Protein AF-A0A0A9H7L5-F1 (afdb_monomer)

Organism: Arundo donax (NCBI:txid35708)

Nearest PDB structures (foldseek):
  7jpq-assembly1_E  TM=6.876E-01  e=1.539E-11  Homo sapiens
  7jpp-assembly1_E  TM=7.005E-01  e=2.744E-11  Homo sapiens
  8s0f-assembly1_E  TM=7.470E-01  e=1.943E-09  Homo sapiens
  8s0d-assembly1_E  TM=6.476E-01  e=5.278E-09  Homo sapiens

Foldseek 3Di:
DPDDDDDDDDDDDQDDLVRLLVVLLPPQPASQLVVLVCVQQSVVLCVVPSDSVLSNVLVVVLSCQLCVVVVDPHDRDDPVRSVVSNVRSVVVSVLSSVVSPPDPPPPPPPPPDDDDDDDPDPPPPPRDPPVCVVVVPPPPDDPLLLLLLVLQVLQQQDDPVCCCVQQPPPPDDPPPPDPDDDDPVVVVVVVVVVVVSVVVPTHKDFPVSSVSSSVRQVVVVVVVVPPDDDDDDPDPDDPVVVVVVVSVVSVVVCCVVVQKPWDDDDPVPPTIIITGDDDPSNSVVSCVVSVNPVVSSGPDD

InterPro domains:
  IPR020796 Origin recognition complex, subunit 5 [PTHR12705] (2-300)
  IPR047088 Origin recognition complex subunit 5, C-terminal [PF14630] (141-298)
  IPR048866 ORC5, lid domain [PF21639] (34-86)

Mean predicted aligned error: 16.1 Å

Sequence (301 aa):
MTGSVEPNHIYFPDYTVDEVRDILMRGHPNPKLYSSFLSVVLKPLFRVTMRLDELAAALEPLFRKYYEPVGNLKAVPDEGMKRKLFEHIQPHVAVALNETFSVPMRALEEEYKDGSSGVKASAKRQFGSKDSLSTELDFHMSVSVKYLLLSAFLASRNPATLDAALFNSTGGSDNRKRKRKSSQALMAMKDTVVEEMLMKGPGTFPLERLLAIFQCITSVSEDALSDVECPDSTMNGCGMAGLMSDVLLQLSTLCNSNFLSKSRSCPLEGSARYRFNIDEDLYLKVARSVGFPLSKYIYRR

Solvent-accessible surface area (backbone atoms only — not comparable to full-atom values): 19057 Å² total; per-residue (Å²): 134,89,81,77,77,82,77,87,86,81,87,80,78,84,76,48,74,67,55,47,52,55,58,69,48,61,90,48,96,38,51,68,44,48,51,61,48,43,74,66,50,44,67,67,49,49,76,77,48,85,49,66,68,60,49,51,64,51,45,52,66,52,48,55,60,39,47,53,91,66,76,48,78,83,56,76,71,46,79,74,50,48,52,54,36,47,66,67,34,54,76,51,51,61,54,45,63,63,50,66,75,48,76,74,77,75,71,81,74,74,82,73,89,72,92,77,82,91,75,92,74,78,81,72,82,66,86,81,70,81,55,52,74,74,61,68,61,66,79,86,60,56,70,68,56,49,48,46,52,52,20,38,46,46,48,29,73,39,62,76,88,47,46,71,80,71,57,50,88,72,76,88,74,81,79,85,80,69,90,71,82,88,52,74,68,60,54,55,52,50,51,52,54,49,55,47,51,70,72,67,51,70,35,71,36,48,59,69,59,35,53,52,46,29,54,42,61,51,54,59,57,49,64,76,70,59,90,66,91,74,86,89,79,97,66,91,72,66,69,64,58,56,54,48,53,53,51,53,49,51,51,51,51,35,35,77,70,52,49,25,44,76,46,79,43,56,92,86,69,76,53,57,30,36,30,52,63,70,56,70,72,58,54,55,50,51,31,60,76,72,70,51,69,55,82,78,68,50,83,72,132

pLDDT: mean 7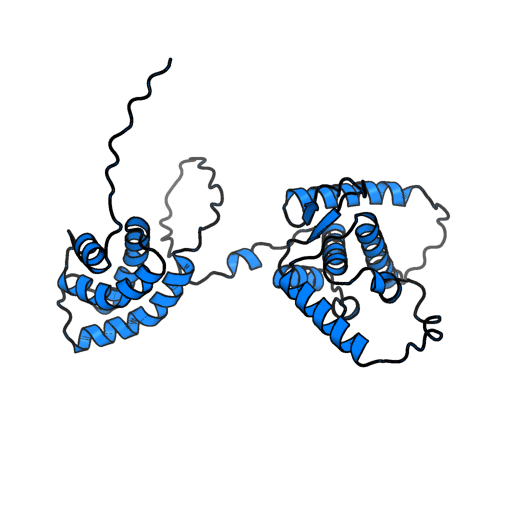3.01, std 20.51, range [29.05, 94.44]

Secondary structure (DSSP, 8-state):
---PPPP-----PPPPHHHHHHHHHTT-S-HHHHHHHHHHHHHHHHTT---HHHHHHHHHHHHHHHHTTT--TTPPPPHHHHHHHHHHHHHHHHHHHHHHT-------------------------TT-TTHHHHH------HHHHHHHHHHHHHHHS-GGGHHHHH-SS-S-SGGG------HHHHHHHHHHHHHHHHS-SPEEEHHHHHHHHHHHHHHHHHTT--S--------SSHHHHHHHHHHHHHHHHHHTTSEEEEPPPTTT-S-EEEE---HHHHHHHHHHTT--HHHHS---

Structure (mmCIF, N/CA/C/O backbone):
data_AF-A0A0A9H7L5-F1
#
_entry.id   AF-A0A0A9H7L5-F1
#
loop_
_atom_site.group_PDB
_atom_site.id
_atom_site.type_symbol
_atom_site.label_atom_id
_atom_site.label_alt_id
_atom_site.label_comp_id
_atom_site.label_asym_id
_atom_site.label_entity_id
_atom_site.label_seq_id
_atom_site.pdbx_PDB_ins_code
_atom_site.Cartn_x
_atom_site.Cartn_y
_atom_site.Cartn_z
_atom_site.occupancy
_atom_site.B_iso_or_equiv
_atom_site.auth_seq_id
_atom_site.auth_comp_id
_atom_site.auth_asym_id
_atom_site.auth_atom_id
_atom_site.pdbx_PDB_model_num
ATOM 1 N N . MET A 1 1 ? -11.852 -48.897 -1.366 1.00 45.56 1 MET A N 1
ATOM 2 C CA . MET A 1 1 ? -12.965 -47.944 -1.175 1.00 45.56 1 MET A CA 1
ATOM 3 C C . MET A 1 1 ? -12.732 -47.245 0.154 1.00 45.56 1 MET A C 1
ATOM 5 O O . MET A 1 1 ? -13.020 -47.819 1.193 1.00 45.56 1 MET A O 1
ATOM 9 N N . THR A 1 2 ? -12.088 -46.081 0.150 1.00 59.28 2 THR A N 1
ATOM 10 C CA . THR A 1 2 ? -11.906 -45.273 1.364 1.00 59.28 2 THR A CA 1
ATOM 11 C C . THR A 1 2 ? -13.213 -44.536 1.630 1.00 59.28 2 THR A C 1
ATOM 13 O O . THR A 1 2 ? -13.496 -43.521 1.000 1.00 59.28 2 THR A O 1
ATOM 16 N N . GLY A 1 3 ? -14.053 -45.112 2.492 1.00 66.19 3 GLY A N 1
ATOM 17 C CA . GLY A 1 3 ? -15.306 -44.506 2.934 1.00 66.19 3 GLY A CA 1
ATOM 18 C C . GLY A 1 3 ? -15.017 -43.349 3.882 1.00 66.19 3 GLY A C 1
ATOM 19 O O . GLY A 1 3 ? -14.830 -43.567 5.075 1.00 66.19 3 GLY A O 1
ATOM 20 N N . SER A 1 4 ? -14.938 -42.131 3.352 1.00 74.75 4 SER A N 1
ATOM 21 C CA . SER A 1 4 ? -14.985 -40.932 4.188 1.00 74.75 4 SER A CA 1
ATOM 22 C C . SER A 1 4 ? -16.421 -40.753 4.669 1.00 74.75 4 SER A C 1
ATOM 24 O O . SER A 1 4 ? -17.321 -40.598 3.848 1.00 74.75 4 SER A O 1
ATOM 26 N N . VAL A 1 5 ? -16.636 -40.792 5.983 1.00 80.88 5 VAL A N 1
ATOM 27 C CA . VAL A 1 5 ? -17.908 -40.385 6.594 1.00 80.88 5 VAL A CA 1
ATOM 28 C C . VAL A 1 5 ? -17.998 -38.864 6.513 1.00 80.88 5 VAL A C 1
ATOM 30 O O . VAL A 1 5 ? -17.014 -38.171 6.776 1.00 80.88 5 VAL A O 1
ATOM 33 N N . GLU A 1 6 ? -19.150 -38.349 6.101 1.00 83.38 6 GLU A N 1
ATOM 34 C CA . GLU A 1 6 ? -19.365 -36.913 5.941 1.00 83.38 6 GLU A CA 1
ATOM 35 C C . GLU A 1 6 ? -19.395 -36.225 7.321 1.00 83.38 6 GLU A C 1
ATOM 37 O O . GLU A 1 6 ? -20.074 -36.712 8.232 1.00 83.38 6 GLU A O 1
ATOM 42 N N . PRO A 1 7 ? -18.616 -35.149 7.536 1.00 89.12 7 PRO A N 1
ATOM 43 C CA . PRO A 1 7 ? -18.535 -34.497 8.835 1.00 89.12 7 PRO A CA 1
ATOM 44 C C . PRO A 1 7 ? -19.813 -33.713 9.154 1.00 89.12 7 PRO A C 1
ATOM 46 O O . PRO A 1 7 ? -20.447 -33.123 8.283 1.00 89.12 7 PRO A O 1
ATOM 49 N N . ASN A 1 8 ? -20.153 -33.632 10.442 1.00 89.12 8 ASN A N 1
ATOM 50 C CA . ASN A 1 8 ? -21.224 -32.753 10.902 1.00 89.12 8 ASN A CA 1
ATOM 51 C C . ASN A 1 8 ? -20.779 -31.291 10.791 1.00 89.12 8 ASN A C 1
ATOM 53 O O . ASN A 1 8 ? -19.901 -30.838 11.529 1.00 89.12 8 ASN A O 1
ATOM 57 N N . HIS A 1 9 ? -21.408 -30.543 9.890 1.00 89.81 9 HIS A N 1
ATOM 58 C CA . HIS A 1 9 ? -21.168 -29.115 9.741 1.00 89.81 9 HIS A CA 1
ATOM 59 C C . HIS A 1 9 ? -21.923 -28.334 10.822 1.00 89.81 9 HIS A C 1
ATOM 61 O O . HIS A 1 9 ? -23.150 -28.268 10.812 1.00 89.81 9 HIS A O 1
ATOM 67 N N . ILE A 1 10 ? -21.183 -27.726 11.750 1.00 94.44 10 ILE A N 1
ATOM 68 C CA . ILE A 1 10 ? -21.726 -26.779 12.729 1.00 94.44 10 ILE A CA 1
ATOM 69 C C . IL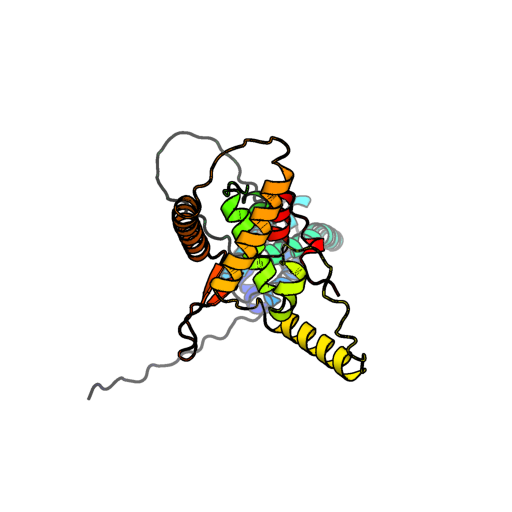E A 1 10 ? -21.300 -25.380 12.297 1.00 94.44 10 ILE A C 1
ATOM 71 O O . ILE A 1 10 ? -20.108 -25.085 12.213 1.00 94.44 10 ILE A O 1
ATOM 75 N N . TYR A 1 11 ? -22.280 -24.531 12.002 1.00 93.88 11 TYR A N 1
ATOM 76 C CA . TYR A 1 11 ? -22.049 -23.145 11.617 1.00 93.88 11 TYR A CA 1
ATOM 77 C C . TYR A 1 11 ? -22.056 -22.236 12.848 1.00 93.88 11 TYR A C 1
ATOM 79 O O . TYR A 1 11 ? -22.997 -22.268 13.641 1.00 93.88 11 TYR A O 1
ATOM 87 N N . PHE A 1 12 ? -21.022 -21.407 12.976 1.00 93.19 12 PHE A N 1
ATOM 88 C CA . PHE A 1 12 ? -20.940 -20.348 13.976 1.00 93.19 12 PHE A CA 1
ATOM 89 C C . PHE A 1 12 ? -21.086 -19.004 13.254 1.00 93.19 12 PHE A C 1
ATOM 91 O O . PHE A 1 12 ? -20.185 -18.653 12.491 1.00 93.19 12 PHE A O 1
ATOM 98 N N . PRO A 1 13 ? -22.212 -18.286 13.426 1.00 92.00 13 PRO A N 1
ATOM 99 C CA . PRO A 1 13 ? -22.403 -16.989 12.791 1.00 92.00 13 PRO A CA 1
ATOM 100 C C . PRO A 1 13 ? -21.452 -15.938 13.368 1.00 92.00 13 PRO A C 1
ATOM 102 O O . PRO A 1 13 ? -21.031 -16.030 14.523 1.00 92.00 13 PRO A O 1
ATOM 105 N N . ASP A 1 14 ? -21.168 -14.912 12.568 1.00 91.00 14 ASP A N 1
ATOM 106 C CA . ASP A 1 14 ? -20.449 -13.732 13.035 1.00 91.00 14 ASP A CA 1
ATOM 107 C C . ASP A 1 14 ? -21.275 -12.953 14.064 1.00 91.00 14 ASP A C 1
ATOM 109 O O . ASP A 1 14 ? -22.499 -12.839 13.952 1.00 91.00 14 ASP A O 1
ATOM 113 N N . TYR A 1 15 ? -20.587 -12.372 15.045 1.00 93.56 15 TYR A N 1
ATOM 114 C CA . TYR A 1 15 ? -21.218 -11.543 16.064 1.00 93.56 15 TYR A CA 1
ATOM 115 C C . TYR A 1 15 ? -21.762 -10.240 15.473 1.00 93.56 15 TYR A C 1
ATOM 117 O O . TYR A 1 15 ? -21.114 -9.566 14.670 1.00 93.56 15 TYR A O 1
ATOM 125 N N . THR A 1 16 ? -22.931 -9.833 15.947 1.00 93.75 16 THR A N 1
ATOM 126 C CA . THR A 1 16 ? -23.496 -8.500 15.729 1.00 93.75 16 THR A CA 1
ATOM 127 C C . THR A 1 16 ? -22.758 -7.439 16.553 1.00 93.75 16 THR A C 1
ATOM 129 O O . THR A 1 16 ? -22.062 -7.742 17.521 1.00 93.75 16 THR A O 1
ATOM 132 N N . VAL A 1 17 ? -22.928 -6.157 16.205 1.00 93.38 17 VAL A N 1
ATOM 133 C CA . VAL A 1 17 ? -22.322 -5.033 16.954 1.00 93.38 17 VAL A CA 1
ATOM 134 C C . VAL A 1 17 ? -22.712 -5.067 18.433 1.00 93.38 17 VAL A C 1
ATOM 136 O O . VAL A 1 17 ? -21.883 -4.769 19.292 1.00 93.38 17 VAL A O 1
ATOM 139 N N . ASP A 1 18 ? -23.964 -5.419 18.721 1.00 93.94 18 ASP A N 1
ATOM 140 C CA . ASP A 1 18 ? -24.495 -5.458 20.081 1.00 93.94 18 ASP A CA 1
ATOM 141 C C . ASP A 1 18 ? -23.922 -6.648 20.862 1.00 93.94 18 ASP A C 1
ATOM 143 O O . ASP A 1 18 ? -23.464 -6.473 21.989 1.00 93.94 18 ASP A O 1
ATOM 147 N N . GLU A 1 19 ? -23.806 -7.826 20.239 1.00 94.38 19 GLU A N 1
ATOM 148 C CA . GLU A 1 19 ? -23.132 -8.981 20.850 1.00 94.38 19 GLU A CA 1
ATOM 149 C C . GLU A 1 19 ? -21.649 -8.697 21.114 1.00 94.38 19 GLU A C 1
ATOM 151 O O . GLU A 1 19 ? -21.139 -9.002 22.191 1.00 94.38 19 GLU A O 1
ATOM 156 N N . VAL A 1 20 ? -20.953 -8.050 20.173 1.00 93.62 20 VAL A N 1
ATOM 157 C CA . VAL A 1 20 ? -19.566 -7.614 20.372 1.00 93.62 20 VAL A CA 1
ATOM 158 C C . VAL A 1 20 ? -19.463 -6.610 21.516 1.00 93.62 20 VAL A C 1
ATOM 160 O O . VAL A 1 20 ? -18.570 -6.732 22.355 1.00 93.62 20 VAL A O 1
ATOM 163 N N . ARG A 1 21 ? -20.376 -5.633 21.590 1.00 94.25 21 ARG A N 1
ATOM 164 C CA . ARG A 1 21 ? -20.440 -4.676 22.701 1.00 94.25 21 ARG A CA 1
ATOM 165 C C . ARG A 1 21 ? -20.564 -5.415 24.030 1.00 94.25 21 ARG A C 1
ATOM 167 O O . ARG A 1 21 ? -19.807 -5.119 24.951 1.00 94.25 21 ARG A O 1
ATOM 174 N N . ASP A 1 22 ? -21.474 -6.377 24.116 1.00 93.44 22 ASP A N 1
ATOM 175 C CA . ASP A 1 22 ? -21.715 -7.151 25.330 1.00 93.44 22 ASP A CA 1
ATOM 176 C C . ASP A 1 22 ? -20.509 -8.010 25.713 1.00 93.44 22 ASP A C 1
ATOM 178 O O . ASP A 1 22 ? -20.157 -8.079 26.890 1.00 93.44 22 ASP A O 1
ATOM 182 N N . ILE A 1 23 ? -19.834 -8.623 24.738 1.00 93.25 23 ILE A N 1
ATOM 183 C CA . ILE A 1 23 ? -18.606 -9.395 24.960 1.00 93.25 23 ILE A CA 1
ATOM 184 C C . ILE A 1 23 ? -17.486 -8.489 25.485 1.00 93.25 23 ILE A C 1
ATOM 186 O O . ILE A 1 23 ? -16.880 -8.814 26.504 1.00 93.25 23 ILE A O 1
ATOM 190 N N . LEU A 1 24 ? -17.244 -7.338 24.850 1.00 91.75 24 LEU A N 1
ATOM 191 C CA . LEU A 1 24 ? -16.204 -6.381 25.257 1.00 91.75 24 LEU A CA 1
ATOM 192 C C . LEU A 1 24 ? -16.467 -5.777 26.643 1.00 91.75 24 LEU A C 1
ATOM 194 O O . LEU A 1 24 ? -15.538 -5.420 27.363 1.00 91.75 24 LEU A O 1
ATOM 198 N N . MET A 1 25 ? -17.734 -5.655 27.032 1.00 92.19 25 MET A N 1
ATOM 199 C CA . MET A 1 25 ? -18.136 -5.145 28.342 1.00 92.19 25 MET A CA 1
ATOM 200 C C . MET A 1 25 ? -17.882 -6.140 29.487 1.00 92.19 25 MET A C 1
ATOM 202 O O . MET A 1 25 ? -17.817 -5.724 30.650 1.00 92.19 25 MET A O 1
ATOM 206 N N . ARG A 1 26 ? -17.741 -7.445 29.205 1.00 90.06 26 ARG A N 1
ATOM 207 C CA . ARG A 1 26 ? -17.542 -8.474 30.241 1.00 90.06 26 ARG A CA 1
ATOM 208 C C . ARG A 1 26 ? -16.191 -8.298 30.933 1.00 90.06 26 ARG A C 1
ATOM 210 O O . ARG A 1 26 ? -15.144 -8.292 30.301 1.00 90.06 26 ARG A O 1
ATOM 217 N N . GLY A 1 27 ? -16.218 -8.203 32.263 1.00 77.38 27 GLY A N 1
ATOM 218 C CA . GLY A 1 27 ? -15.008 -8.120 33.090 1.00 77.38 27 GLY A CA 1
ATOM 219 C C . GLY A 1 27 ? -14.359 -6.734 33.154 1.00 77.38 27 GLY A C 1
ATOM 220 O O . GLY A 1 27 ? -13.314 -6.593 33.787 1.00 77.38 27 GLY A O 1
ATOM 221 N N . HIS A 1 28 ? -14.966 -5.700 32.557 1.00 86.44 28 HIS A N 1
ATOM 222 C CA . HIS A 1 28 ? -14.410 -4.349 32.605 1.00 86.44 28 HIS A CA 1
ATOM 223 C C . HIS A 1 28 ? -14.637 -3.687 33.986 1.00 86.44 28 HIS A C 1
ATOM 225 O O . HIS A 1 28 ? -15.771 -3.667 34.474 1.00 86.44 28 HIS A O 1
ATOM 231 N N . PRO A 1 29 ? -13.607 -3.082 34.621 1.00 84.25 29 PRO A N 1
ATOM 232 C CA . PRO A 1 29 ? -13.687 -2.562 35.995 1.00 84.25 29 PRO A CA 1
ATOM 233 C C . PRO A 1 29 ? -14.676 -1.400 36.176 1.00 84.25 29 PRO A C 1
ATOM 235 O O . PRO A 1 29 ? -15.212 -1.204 37.265 1.00 84.25 29 PRO A O 1
ATOM 238 N N . ASN A 1 30 ? -14.935 -0.628 35.117 1.00 86.25 30 ASN A N 1
ATOM 239 C CA . ASN A 1 30 ? -15.985 0.392 35.101 1.00 86.25 30 ASN A CA 1
ATOM 240 C C . ASN A 1 30 ? -16.849 0.249 33.840 1.00 86.25 30 ASN A C 1
ATOM 242 O O . ASN A 1 30 ? -16.480 0.776 32.784 1.00 86.25 30 ASN A O 1
ATOM 246 N N . PRO A 1 31 ? -17.994 -0.448 33.926 1.00 86.69 31 PRO A N 1
ATOM 247 C CA . PRO A 1 31 ? -18.852 -0.682 32.771 1.00 86.69 31 PRO A CA 1
ATOM 248 C C . PRO A 1 31 ? -19.544 0.600 32.293 1.00 86.69 31 PRO A C 1
ATOM 250 O O . PRO A 1 31 ? -19.765 0.769 31.100 1.00 86.69 31 PRO A O 1
ATOM 253 N N . LYS A 1 32 ? -19.854 1.557 33.179 1.00 88.56 32 LYS A N 1
ATOM 254 C CA . LYS A 1 32 ? -20.548 2.796 32.780 1.00 88.56 32 LYS A CA 1
ATOM 255 C C . LYS A 1 32 ? -19.659 3.686 31.911 1.00 88.56 32 LYS A C 1
ATOM 257 O O . LYS A 1 32 ? -20.109 4.182 30.879 1.00 88.56 32 LYS A O 1
ATOM 262 N N . LEU A 1 33 ? -18.397 3.854 32.310 1.00 88.88 33 LEU A N 1
ATOM 263 C CA . LEU A 1 33 ? -17.420 4.631 31.548 1.00 88.88 33 LEU A CA 1
ATOM 264 C C . LEU A 1 33 ? -17.075 3.955 30.218 1.00 88.88 33 LEU A C 1
ATOM 266 O O . LEU A 1 33 ? -17.070 4.612 29.179 1.00 88.88 33 LEU A O 1
ATOM 270 N N . TYR A 1 34 ? -16.863 2.637 30.236 1.00 92.00 34 TYR A N 1
ATOM 271 C CA . TYR A 1 34 ? -16.548 1.879 29.026 1.00 92.00 34 TYR A CA 1
ATOM 272 C C . TYR A 1 34 ? -17.725 1.829 28.044 1.00 92.00 34 TYR A C 1
ATOM 274 O O . TYR A 1 34 ? -17.539 2.007 26.848 1.00 92.00 34 TYR A O 1
ATOM 282 N N . SER A 1 35 ? -18.961 1.723 28.536 1.00 92.19 35 SER A N 1
ATOM 283 C CA . SER A 1 35 ? -20.173 1.803 27.709 1.00 92.19 35 SER A CA 1
ATOM 284 C C . SER A 1 35 ? -20.292 3.149 26.975 1.00 92.19 35 SER A C 1
ATOM 286 O O . SER A 1 35 ? -20.620 3.175 25.785 1.00 92.19 35 SER A O 1
ATOM 288 N N . SER A 1 36 ? -19.970 4.256 27.656 1.00 91.12 36 SER A N 1
ATOM 289 C CA . SER A 1 36 ? -19.919 5.606 27.067 1.00 91.12 36 SER A CA 1
ATOM 290 C C . SER A 1 36 ? -18.804 5.755 26.025 1.00 91.12 36 SER A C 1
ATOM 292 O O . SER A 1 36 ? -18.969 6.432 25.012 1.00 91.12 36 SER A O 1
ATOM 294 N N . PHE A 1 37 ? -17.667 5.099 26.246 1.00 92.62 37 PHE A N 1
ATOM 295 C CA . PHE A 1 37 ? -16.601 5.015 25.254 1.00 92.62 37 PHE A CA 1
ATOM 296 C C . PHE A 1 37 ? -17.050 4.215 24.022 1.00 92.62 37 PHE A C 1
ATOM 298 O O . PHE A 1 37 ? -17.023 4.728 22.903 1.00 92.62 37 PHE A O 1
ATOM 305 N N . LEU A 1 38 ? -17.551 2.989 24.212 1.00 93.56 38 LEU A N 1
ATOM 306 C CA . LEU A 1 38 ? -17.971 2.105 23.123 1.00 93.56 38 LEU A CA 1
ATOM 307 C C . LEU A 1 38 ? -19.102 2.695 22.275 1.00 93.56 38 LEU A C 1
ATOM 309 O O . LEU A 1 38 ? -19.135 2.453 21.073 1.00 93.56 38 LEU A O 1
ATOM 313 N N . SER A 1 39 ? -20.020 3.487 22.848 1.00 90.75 39 SER A N 1
ATOM 314 C CA . SER A 1 39 ? -21.072 4.152 22.055 1.00 90.75 39 SER A CA 1
ATOM 315 C C . SER A 1 39 ? -20.522 5.108 20.996 1.00 90.75 39 SER A C 1
ATOM 317 O O . SER A 1 39 ? -21.207 5.389 20.017 1.00 90.75 39 SER A O 1
ATOM 319 N N . VAL A 1 40 ? -19.292 5.587 21.178 1.00 87.38 40 VAL A N 1
ATOM 320 C CA . VAL A 1 40 ? -18.608 6.476 20.242 1.00 87.38 40 VAL A CA 1
ATOM 321 C C . VAL A 1 40 ? -17.784 5.680 19.237 1.00 87.38 40 VAL A C 1
ATOM 323 O O . VAL A 1 40 ? -17.896 5.890 18.031 1.00 87.38 40 VAL A O 1
ATOM 326 N N . VAL A 1 41 ? -16.929 4.785 19.734 1.00 90.44 41 VAL A N 1
ATOM 327 C CA . VAL A 1 41 ? -15.848 4.212 18.923 1.00 90.44 41 VAL A CA 1
ATOM 328 C C . VAL A 1 41 ? -16.209 2.879 18.276 1.00 90.44 41 VAL A C 1
ATOM 330 O O . VAL A 1 41 ? -15.691 2.568 17.207 1.00 90.44 41 VAL A O 1
ATOM 333 N N . LEU A 1 42 ? -17.121 2.099 18.865 1.00 92.00 42 LEU A N 1
ATOM 334 C CA . LEU A 1 42 ? -17.342 0.721 18.427 1.00 92.00 42 LEU A CA 1
ATOM 335 C C . LEU A 1 42 ? -17.934 0.659 17.019 1.00 92.00 42 LEU A C 1
ATOM 337 O O . LEU A 1 42 ? -17.444 -0.086 16.182 1.00 92.00 42 LEU A O 1
ATOM 341 N N . LYS A 1 43 ? -18.959 1.467 16.729 1.00 90.88 43 LYS A N 1
ATOM 342 C CA . LYS A 1 43 ? -19.641 1.436 15.426 1.00 90.88 43 LYS A CA 1
ATOM 343 C C . LYS A 1 43 ? -18.723 1.846 14.260 1.00 90.88 43 LYS A C 1
ATOM 345 O O . LYS A 1 43 ? -18.783 1.178 13.230 1.00 90.88 43 LYS A O 1
ATOM 350 N N . PRO A 1 44 ? -17.883 2.895 14.369 1.00 88.69 44 PRO A N 1
ATOM 351 C CA . PRO A 1 44 ? -16.854 3.175 13.368 1.00 88.69 44 PRO A CA 1
ATOM 352 C C . PRO A 1 44 ? -15.846 2.034 13.183 1.00 88.69 44 PRO A C 1
ATOM 354 O O . PRO A 1 44 ? -15.585 1.659 12.045 1.00 88.69 44 PRO A O 1
ATOM 357 N N . LEU A 1 45 ? -15.319 1.459 14.271 1.00 87.69 45 LEU A N 1
ATOM 358 C CA . LEU A 1 45 ? -14.316 0.388 14.195 1.00 87.69 45 LEU A CA 1
ATOM 359 C C . LEU A 1 45 ? -14.893 -0.918 13.629 1.00 87.69 45 LEU A C 1
ATOM 361 O O . LEU A 1 45 ? -14.249 -1.570 12.813 1.00 87.69 45 LEU A O 1
ATOM 365 N N . PHE A 1 46 ? -16.129 -1.255 13.993 1.00 90.06 46 PHE A N 1
ATOM 366 C CA . PHE A 1 46 ? -16.812 -2.465 13.536 1.00 90.06 46 PHE A CA 1
ATOM 367 C C . PHE A 1 46 ? -17.084 -2.468 12.024 1.00 90.06 46 PHE A C 1
ATOM 369 O O . PHE A 1 46 ? -17.166 -3.521 11.402 1.00 90.06 46 PHE A O 1
ATOM 376 N N . ARG A 1 47 ? -17.195 -1.286 11.398 1.00 87.94 47 ARG A N 1
ATOM 377 C CA . ARG A 1 47 ? -17.284 -1.178 9.930 1.00 87.94 47 ARG A CA 1
ATOM 378 C C . ARG A 1 47 ? -15.987 -1.577 9.228 1.00 87.94 47 ARG A C 1
ATOM 380 O O . ARG A 1 47 ? -16.035 -1.854 8.036 1.00 87.94 47 ARG A O 1
ATOM 387 N N . VAL A 1 48 ? -14.855 -1.540 9.933 1.00 86.56 48 VAL A N 1
ATOM 388 C CA . VAL A 1 48 ? -13.539 -1.856 9.369 1.00 86.56 48 VAL A CA 1
ATOM 389 C C . VAL A 1 48 ? -13.145 -3.300 9.666 1.00 86.56 48 VAL A C 1
ATOM 391 O O . VAL A 1 48 ? -12.680 -3.988 8.766 1.00 86.56 48 VAL A O 1
ATOM 394 N N . THR A 1 49 ? -13.380 -3.780 10.890 1.00 86.56 49 THR A N 1
ATOM 395 C CA . THR A 1 49 ? -13.152 -5.183 11.263 1.00 86.56 49 THR A CA 1
ATOM 396 C C . THR A 1 49 ? -14.263 -5.708 12.167 1.00 86.56 49 THR A C 1
ATOM 398 O O . THR A 1 49 ? -14.717 -5.018 13.080 1.00 86.56 49 THR A O 1
ATOM 401 N N . MET A 1 50 ? -14.672 -6.957 11.942 1.00 88.19 50 MET A N 1
ATOM 402 C CA . MET A 1 50 ? -15.592 -7.694 12.820 1.00 88.19 50 MET A CA 1
ATOM 403 C C . MET A 1 50 ? -14.847 -8.635 13.779 1.00 88.19 50 MET A C 1
ATOM 405 O O . MET A 1 50 ? -15.460 -9.339 14.580 1.00 88.19 50 MET A O 1
ATOM 409 N N . ARG A 1 51 ? -13.511 -8.654 13.714 1.00 87.81 51 ARG A N 1
ATOM 410 C CA . ARG A 1 51 ? -12.678 -9.518 14.543 1.00 87.81 51 ARG A CA 1
ATOM 411 C C . ARG A 1 51 ? -12.551 -8.974 15.960 1.00 87.81 51 ARG A C 1
ATOM 413 O O . ARG A 1 51 ? -12.028 -7.884 16.179 1.00 87.81 51 ARG A O 1
ATOM 420 N N . LEU A 1 52 ? -13.005 -9.761 16.933 1.00 88.81 52 LEU A N 1
ATOM 421 C CA . LEU A 1 52 ? -13.003 -9.388 18.351 1.00 88.81 52 LEU A CA 1
ATOM 422 C C . LEU A 1 52 ? -11.603 -9.100 18.903 1.00 88.81 52 LEU A C 1
ATOM 424 O O . LEU A 1 52 ? -11.439 -8.178 19.697 1.00 88.81 52 LEU A O 1
ATOM 428 N N . ASP A 1 53 ? -10.606 -9.877 18.492 1.00 87.44 53 ASP A N 1
ATOM 429 C CA . ASP 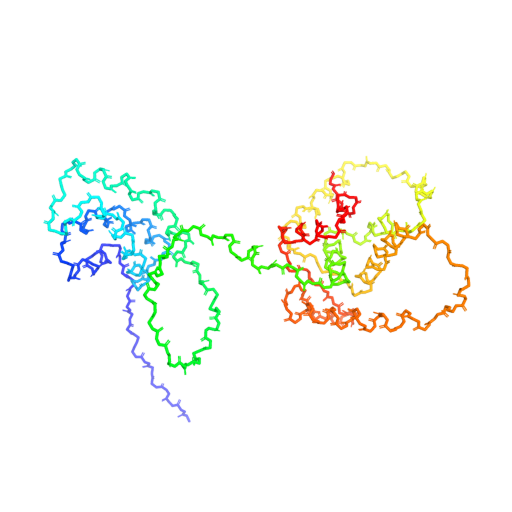A 1 53 ? -9.218 -9.734 18.927 1.00 87.44 53 ASP A CA 1
ATOM 430 C C . ASP A 1 53 ? -8.587 -8.434 18.411 1.00 87.44 53 ASP A C 1
ATOM 432 O O . ASP A 1 53 ? -7.960 -7.703 19.181 1.00 87.44 53 ASP A O 1
ATOM 436 N N . GLU A 1 54 ? -8.824 -8.095 17.142 1.00 87.75 54 GLU A N 1
ATOM 437 C CA . GLU A 1 54 ? -8.377 -6.830 16.548 1.00 87.75 54 GLU A CA 1
ATOM 438 C C . GLU A 1 54 ? -9.093 -5.630 17.176 1.00 87.75 54 GLU A C 1
ATOM 440 O O . GLU A 1 54 ? -8.446 -4.647 17.540 1.00 87.75 54 GLU A O 1
ATOM 445 N N . LEU A 1 55 ? -10.415 -5.724 17.374 1.00 89.44 55 LEU A N 1
ATOM 446 C CA . LEU A 1 55 ? -11.193 -4.687 18.054 1.00 89.44 55 LEU A CA 1
ATOM 447 C C . LEU A 1 55 ? -10.685 -4.459 19.478 1.00 89.44 55 LEU A C 1
ATOM 449 O O . LEU A 1 55 ? -10.439 -3.317 19.857 1.00 89.44 55 LEU A O 1
ATOM 453 N N . ALA A 1 56 ? -10.486 -5.519 20.263 1.00 89.12 56 ALA A N 1
ATOM 454 C CA . ALA A 1 56 ? -9.980 -5.402 21.627 1.00 89.12 56 ALA A CA 1
ATOM 455 C C . ALA A 1 56 ? -8.589 -4.744 21.663 1.00 89.12 56 ALA A C 1
ATOM 457 O O . ALA A 1 56 ? -8.360 -3.822 22.452 1.00 89.12 56 ALA A O 1
ATOM 458 N N . ALA A 1 57 ? -7.684 -5.154 20.767 1.00 86.81 57 ALA A N 1
ATOM 459 C CA . ALA A 1 57 ? -6.345 -4.579 20.660 1.00 86.81 57 ALA A CA 1
ATOM 460 C C . ALA A 1 57 ? -6.362 -3.089 20.267 1.00 86.81 57 ALA A C 1
ATOM 462 O O . ALA A 1 57 ? -5.553 -2.310 20.776 1.00 86.81 57 ALA A O 1
ATOM 463 N N . ALA A 1 58 ? -7.295 -2.682 19.401 1.00 87.38 58 ALA A N 1
ATOM 464 C CA . ALA A 1 58 ? -7.471 -1.300 18.953 1.00 87.38 58 ALA A CA 1
ATOM 465 C C . ALA A 1 58 ? -8.102 -0.395 20.021 1.00 87.38 58 ALA A C 1
ATOM 467 O O . ALA A 1 58 ? -7.737 0.775 20.175 1.00 87.38 58 ALA A O 1
ATOM 468 N N . LEU A 1 59 ? -9.073 -0.935 20.760 1.00 90.25 59 LEU A N 1
ATOM 469 C CA . LEU A 1 59 ? -9.863 -0.201 21.742 1.00 90.25 59 LEU A CA 1
ATOM 470 C C . LEU A 1 59 ? -9.077 0.094 23.019 1.00 90.25 59 LEU A C 1
ATOM 472 O O . LEU A 1 59 ? -9.277 1.155 23.601 1.00 90.25 59 LEU A O 1
ATOM 476 N N . GLU A 1 60 ? -8.168 -0.784 23.440 1.00 88.75 60 GLU A N 1
ATOM 477 C CA . GLU A 1 60 ? -7.360 -0.611 24.656 1.00 88.75 60 GLU A CA 1
ATOM 478 C C . GLU A 1 60 ? -6.561 0.718 24.694 1.00 88.75 60 GLU A C 1
ATOM 480 O O . GLU A 1 60 ? -6.738 1.502 25.633 1.00 88.75 60 GLU A O 1
ATOM 485 N N . PRO A 1 61 ? -5.711 1.062 23.702 1.00 88.56 61 PRO A N 1
ATOM 486 C CA . PRO A 1 61 ? -4.978 2.332 23.714 1.00 88.56 61 PRO A CA 1
ATOM 487 C C . PRO A 1 61 ? -5.897 3.552 23.553 1.00 88.56 61 PRO A C 1
ATOM 489 O O . PRO A 1 61 ? -5.616 4.612 24.116 1.00 88.56 61 PRO A O 1
ATOM 492 N N . LEU A 1 62 ? -6.999 3.414 22.811 1.00 90.31 62 LEU A N 1
ATOM 493 C CA . LEU A 1 62 ? -7.999 4.470 22.660 1.00 90.31 62 LEU A CA 1
ATOM 494 C C . LEU A 1 62 ? -8.744 4.730 23.968 1.00 90.31 62 LEU A C 1
ATOM 496 O O . LEU A 1 62 ? -8.981 5.884 24.319 1.00 90.31 62 LEU A O 1
ATOM 500 N N . PHE A 1 63 ? -9.067 3.680 24.719 1.00 91.06 63 PHE A N 1
ATOM 501 C CA . PHE A 1 63 ? -9.729 3.811 26.006 1.00 91.06 63 PHE A CA 1
ATOM 502 C C . PHE A 1 63 ? -8.836 4.547 27.007 1.00 91.06 63 PHE A C 1
ATOM 504 O O . PHE A 1 63 ? -9.312 5.447 27.695 1.00 91.06 63 PHE A O 1
ATOM 511 N N . ARG A 1 64 ? -7.526 4.257 27.016 1.00 89.25 64 ARG A N 1
ATOM 512 C CA . ARG A 1 64 ? -6.543 4.986 27.840 1.00 89.25 64 ARG A CA 1
ATOM 513 C C . ARG A 1 64 ? -6.548 6.487 27.587 1.00 89.25 64 ARG A C 1
ATOM 515 O O . ARG A 1 64 ? -6.596 7.251 28.543 1.00 89.25 64 ARG A O 1
ATOM 522 N N . LYS A 1 65 ? -6.569 6.898 26.317 1.00 89.62 65 LYS A N 1
ATOM 523 C CA . LYS A 1 65 ? -6.716 8.314 25.945 1.00 89.62 65 LYS A CA 1
ATOM 524 C C . LYS A 1 65 ? -8.091 8.865 26.319 1.00 89.62 65 LYS A C 1
ATOM 526 O O . LYS A 1 65 ? -8.206 10.000 26.754 1.00 89.62 65 LYS A O 1
ATOM 531 N N . TYR A 1 66 ? -9.147 8.063 26.192 1.00 89.62 66 TYR A N 1
ATOM 532 C CA . TYR A 1 66 ? -10.506 8.499 26.502 1.00 89.62 66 TYR A CA 1
ATOM 533 C C . TYR A 1 66 ? -10.687 8.874 27.978 1.00 89.62 66 TYR A C 1
ATOM 535 O O . TYR A 1 66 ? -11.333 9.877 28.260 1.00 89.62 66 TYR A O 1
ATOM 543 N N . TYR A 1 67 ? -10.130 8.103 28.922 1.00 87.94 67 TYR A N 1
ATOM 544 C CA . TYR A 1 67 ? -10.271 8.401 30.355 1.00 87.94 67 TYR A CA 1
ATOM 545 C C . TYR A 1 67 ? -9.141 9.268 30.936 1.00 87.94 67 TYR A C 1
ATOM 547 O O . TYR A 1 67 ? -9.236 9.665 32.100 1.00 87.94 67 TYR A O 1
ATOM 555 N N . GLU A 1 68 ? -8.106 9.598 30.155 1.00 87.88 68 GLU A N 1
ATOM 556 C CA . GLU A 1 68 ? -6.977 10.445 30.573 1.00 87.88 68 GLU A CA 1
ATOM 557 C C . GLU A 1 68 ? -7.426 11.766 31.237 1.00 87.88 68 GLU A C 1
ATOM 559 O O . GLU A 1 68 ? -6.950 12.048 32.339 1.00 87.88 68 GLU A O 1
ATOM 564 N N . PRO A 1 69 ? -8.415 12.519 30.702 1.00 83.69 69 PRO A N 1
ATOM 565 C CA . PRO A 1 69 ? -8.888 13.759 31.331 1.00 83.69 69 PRO A CA 1
ATOM 566 C C . PRO A 1 69 ? -9.614 13.555 32.668 1.00 83.69 69 PRO A C 1
ATOM 568 O O . PRO A 1 69 ? -9.765 14.497 33.442 1.00 83.69 69 PRO A O 1
ATOM 571 N N . VAL A 1 70 ? -10.117 12.345 32.927 1.00 81.81 70 VAL A N 1
ATOM 572 C CA . VAL A 1 70 ? -10.867 12.014 34.146 1.00 81.81 70 VAL A CA 1
ATOM 573 C C . VAL A 1 70 ? -9.923 11.557 35.255 1.00 81.81 70 VAL A C 1
ATOM 575 O O . VAL A 1 70 ? -10.216 11.777 36.429 1.00 81.81 70 VAL A O 1
ATOM 578 N N . GLY A 1 71 ? -8.820 10.882 34.906 1.00 73.38 71 GLY A N 1
ATOM 579 C CA . GLY A 1 71 ? -7.788 10.382 35.829 1.00 73.38 71 GLY A CA 1
ATOM 580 C C . GLY A 1 71 ? -8.252 9.316 36.837 1.00 73.38 71 GLY A C 1
ATOM 581 O O . GLY A 1 71 ? -7.431 8.612 37.419 1.00 73.38 71 GLY A O 1
ATOM 582 N N . ASN A 1 72 ? -9.563 9.156 37.034 1.00 75.81 72 ASN A N 1
ATOM 583 C CA . ASN A 1 72 ? -10.178 8.244 37.984 1.00 75.81 72 ASN A CA 1
ATOM 584 C C . ASN A 1 72 ? -11.065 7.224 37.260 1.00 75.81 72 ASN A C 1
ATOM 586 O O . ASN A 1 72 ? -12.178 7.534 36.831 1.00 75.81 72 ASN A O 1
ATOM 590 N N . LEU A 1 73 ? -10.603 5.971 37.205 1.00 70.81 73 LEU A N 1
ATOM 591 C CA . LEU A 1 73 ? -11.343 4.859 36.602 1.00 70.81 73 LEU A CA 1
ATOM 592 C C . LEU A 1 73 ? -12.682 4.552 37.287 1.00 70.81 73 LEU A C 1
ATOM 594 O O . LEU A 1 73 ? -13.456 3.796 36.718 1.00 70.81 73 LEU A O 1
ATOM 598 N N . LYS A 1 74 ? -12.984 5.095 38.473 1.00 73.19 74 LYS A N 1
ATOM 599 C CA . LYS A 1 74 ? -14.267 4.889 39.175 1.00 73.19 74 LYS A CA 1
ATOM 600 C C . LYS A 1 74 ? -15.310 5.973 38.887 1.00 73.19 74 LYS A C 1
ATOM 602 O O . LYS A 1 74 ? -16.437 5.864 39.365 1.00 73.19 74 LYS A O 1
ATOM 607 N N . ALA A 1 75 ? -14.958 7.017 38.139 1.00 74.94 75 ALA A N 1
ATOM 608 C CA . ALA A 1 75 ? -15.886 8.095 37.828 1.00 74.94 75 ALA A CA 1
ATOM 609 C C . ALA A 1 75 ? -17.059 7.594 36.968 1.00 74.94 75 ALA A C 1
ATOM 611 O O . ALA A 1 75 ? -16.886 6.804 36.035 1.00 74.94 75 ALA A O 1
ATOM 612 N N . VAL A 1 76 ? -18.263 8.068 37.282 1.00 79.44 76 VAL A N 1
ATOM 613 C CA . VAL A 1 76 ? -19.454 7.845 36.458 1.00 79.44 76 VAL A CA 1
ATOM 614 C C . VAL A 1 76 ? -19.621 9.069 35.558 1.00 79.44 76 VAL A C 1
ATOM 616 O O . VAL A 1 76 ? -19.787 10.168 36.086 1.00 79.44 76 VAL A O 1
ATOM 619 N N . PRO A 1 77 ? -19.550 8.920 34.225 1.00 77.88 77 PRO A N 1
ATOM 620 C CA . PRO A 1 77 ? -19.625 10.063 33.329 1.00 77.88 77 PRO A CA 1
ATOM 621 C C . PRO A 1 77 ? -21.052 10.616 33.247 1.00 77.88 77 PRO A C 1
ATOM 623 O O . PRO A 1 77 ? -21.974 9.924 32.811 1.00 77.88 77 PRO A O 1
ATOM 626 N N . ASP A 1 78 ? -21.209 11.878 33.641 1.00 84.25 78 ASP A N 1
ATOM 627 C CA . ASP A 1 78 ? -22.413 12.685 33.413 1.00 84.25 78 ASP A CA 1
ATOM 628 C C . ASP A 1 78 ? -22.482 13.193 31.956 1.00 84.25 78 ASP A C 1
ATOM 630 O O . ASP A 1 78 ? -21.468 13.220 31.259 1.00 84.25 78 ASP A O 1
ATOM 634 N N . GLU A 1 79 ? -23.645 13.637 31.473 1.00 83.50 79 GLU A N 1
ATOM 635 C CA . GLU A 1 79 ? -23.862 14.079 30.082 1.00 83.50 79 GLU A CA 1
ATOM 636 C C . GLU A 1 79 ? -22.919 15.215 29.647 1.00 83.50 79 GLU A C 1
ATOM 638 O O . GLU A 1 79 ? -22.439 15.254 28.509 1.00 83.50 79 GLU A O 1
ATOM 643 N N . GLY A 1 80 ? -22.595 16.142 30.554 1.00 82.75 80 GLY A N 1
ATOM 644 C CA . GLY A 1 80 ? -21.592 17.180 30.295 1.00 82.75 80 GLY A CA 1
ATOM 645 C C . GLY A 1 80 ? -20.169 16.624 30.171 1.00 82.75 80 GLY A C 1
ATOM 646 O O . GLY A 1 80 ? -19.380 17.110 29.362 1.00 82.75 80 GLY A O 1
ATOM 647 N N . MET A 1 81 ? -19.846 15.581 30.939 1.00 83.94 81 MET A N 1
ATOM 648 C CA . MET A 1 81 ? -18.547 14.911 30.902 1.00 83.94 81 MET A CA 1
ATOM 649 C C . MET A 1 81 ? -18.401 14.065 29.635 1.00 83.94 81 MET A C 1
ATOM 651 O O . MET A 1 81 ? -17.375 14.159 28.969 1.00 83.94 81 MET A O 1
ATOM 655 N N . LYS A 1 82 ? -19.436 13.304 29.249 1.00 86.19 82 LYS A N 1
ATOM 656 C CA . LYS A 1 82 ? -19.437 12.485 28.024 1.00 86.19 82 LYS A CA 1
ATOM 657 C C . LYS A 1 82 ? -19.082 13.306 26.788 1.00 86.19 82 LYS A C 1
ATOM 659 O O . LYS A 1 82 ? -18.253 12.868 25.996 1.00 86.19 82 LYS A O 1
ATOM 664 N N . ARG A 1 83 ? -19.654 14.512 26.664 1.00 86.81 83 ARG A N 1
ATOM 665 C CA . ARG A 1 83 ? -19.358 15.448 25.565 1.00 86.81 83 ARG A CA 1
ATOM 666 C C . ARG A 1 83 ? -17.887 15.865 25.533 1.00 86.81 83 ARG A C 1
ATOM 668 O O . ARG A 1 83 ? -17.253 15.737 24.494 1.00 86.81 83 ARG A O 1
ATOM 675 N N . LYS A 1 84 ? -17.317 16.258 26.675 1.00 86.94 84 LYS A N 1
ATOM 676 C CA . LYS A 1 84 ? -15.895 16.640 26.771 1.00 86.94 84 LYS A CA 1
ATOM 677 C C . LYS A 1 84 ? -14.949 15.481 26.439 1.00 86.94 84 LYS A C 1
ATOM 679 O O . LYS A 1 84 ? -13.950 15.678 25.756 1.00 86.94 84 LYS A O 1
ATOM 684 N N . LEU A 1 85 ? -15.263 14.269 26.901 1.00 88.12 85 LEU A N 1
ATOM 685 C CA . LEU A 1 85 ? -14.454 13.079 26.606 1.00 88.12 85 LEU A CA 1
ATOM 686 C C . LEU A 1 85 ? -14.562 12.663 25.137 1.00 88.12 85 LEU A C 1
ATOM 688 O O . LEU A 1 85 ? -13.583 12.206 24.552 1.00 88.12 85 LEU A O 1
ATOM 692 N N . PHE A 1 86 ? -15.739 12.846 24.532 1.00 88.06 86 PHE A N 1
ATOM 693 C CA . PHE A 1 86 ? -15.939 12.643 23.102 1.00 88.06 86 PHE A CA 1
ATOM 694 C C . PHE A 1 86 ? -15.079 13.603 22.271 1.00 88.06 86 PHE A C 1
ATOM 696 O O . PHE A 1 86 ? -14.315 13.142 21.426 1.00 88.06 86 PHE A O 1
ATOM 703 N N . GLU A 1 87 ? -15.145 14.907 22.551 1.00 89.31 87 GLU A N 1
ATOM 704 C CA . GLU A 1 87 ? -14.331 15.923 21.866 1.00 89.31 87 GLU A CA 1
ATOM 705 C C . GLU A 1 87 ? -12.831 15.634 22.003 1.00 89.31 87 GLU A C 1
ATOM 707 O O . GLU A 1 87 ? -12.072 15.787 21.048 1.00 89.31 87 GLU A O 1
ATOM 712 N N . HIS A 1 88 ? -12.411 15.147 23.174 1.00 89.44 88 HIS A N 1
ATOM 713 C CA . HIS A 1 88 ? -11.026 14.774 23.430 1.00 89.44 88 HIS A CA 1
ATOM 714 C C . HIS A 1 88 ? -10.561 13.562 22.603 1.00 89.44 88 HIS A C 1
ATOM 716 O O . HIS A 1 88 ? -9.460 13.580 22.054 1.00 89.44 88 HIS A O 1
ATOM 722 N N . ILE A 1 89 ? -11.377 12.505 22.487 1.00 90.44 89 ILE A N 1
ATOM 723 C CA . ILE A 1 89 ? -10.962 11.271 21.796 1.00 90.44 89 ILE A CA 1
ATOM 724 C C . ILE A 1 89 ? -11.142 11.333 20.278 1.00 90.44 89 ILE A C 1
ATOM 726 O O . ILE A 1 89 ? -10.402 10.667 19.555 1.00 90.44 89 ILE A O 1
ATOM 730 N N . GLN A 1 90 ? -12.096 12.125 19.782 1.00 88.38 90 GLN A N 1
ATOM 731 C CA . GLN A 1 90 ? -12.449 12.223 18.364 1.00 88.38 90 GLN A CA 1
ATOM 732 C C . GLN A 1 90 ? -11.242 12.346 17.405 1.00 88.38 90 GLN A C 1
ATOM 734 O O . GLN A 1 90 ? -11.191 11.560 16.453 1.00 88.38 90 GLN A O 1
ATOM 739 N N . PRO A 1 91 ? -10.243 13.230 17.626 1.00 88.38 91 PRO A N 1
ATOM 740 C CA . PRO A 1 91 ? -9.082 13.327 16.733 1.00 88.38 91 PRO A CA 1
ATOM 741 C C . PRO A 1 91 ? -8.217 12.060 16.719 1.00 88.38 91 PRO A C 1
ATOM 743 O O . PRO A 1 91 ? -7.543 11.779 15.732 1.00 88.38 91 PRO A O 1
ATOM 746 N N . HIS A 1 92 ? -8.237 11.263 17.788 1.00 86.62 92 HIS A N 1
ATOM 747 C CA . HIS A 1 92 ? -7.447 10.039 17.891 1.00 86.62 92 HIS A CA 1
ATOM 748 C C . HIS A 1 92 ? -8.126 8.827 17.255 1.00 86.62 92 HIS A C 1
ATOM 750 O O . HIS A 1 92 ? -7.423 7.905 16.850 1.00 86.62 92 HIS A O 1
ATOM 756 N N . VAL A 1 93 ? -9.458 8.823 17.128 1.00 85.31 93 VAL A N 1
ATOM 757 C CA . VAL A 1 93 ? -10.199 7.704 16.520 1.00 85.31 93 VAL A CA 1
ATOM 758 C C . VAL A 1 93 ? -9.802 7.518 15.056 1.00 85.31 93 VAL A C 1
ATOM 760 O O . VAL A 1 93 ? -9.505 6.402 14.648 1.00 85.31 93 VAL A O 1
ATOM 763 N N . ALA A 1 94 ? -9.739 8.599 14.272 1.00 81.88 94 ALA A N 1
ATOM 764 C CA . ALA A 1 94 ? -9.375 8.521 12.855 1.00 81.88 94 ALA A CA 1
ATOM 765 C C . ALA A 1 94 ? -7.935 8.022 12.646 1.00 81.88 94 ALA A C 1
ATOM 767 O O . ALA A 1 94 ? -7.683 7.183 11.784 1.00 81.88 94 ALA A O 1
ATOM 768 N N . VAL A 1 95 ? -6.996 8.501 13.467 1.00 82.69 95 VAL A N 1
ATOM 769 C CA . VAL A 1 95 ? -5.598 8.053 13.418 1.00 82.69 95 VAL A CA 1
ATOM 770 C C . VAL A 1 95 ? -5.505 6.579 13.807 1.00 82.69 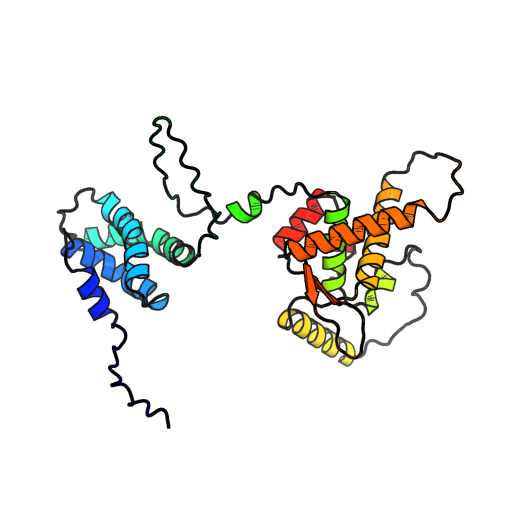95 VAL A C 1
ATOM 772 O O . VAL A 1 95 ? -4.872 5.796 13.104 1.00 82.69 95 VAL A O 1
ATOM 775 N N . ALA A 1 96 ? -6.206 6.175 14.868 1.00 79.19 96 ALA A N 1
ATOM 776 C CA . ALA A 1 96 ? -6.229 4.785 15.288 1.00 79.19 96 ALA A CA 1
ATOM 777 C C . ALA A 1 96 ? -6.847 3.860 14.244 1.00 79.19 96 ALA A C 1
ATOM 779 O O . ALA A 1 96 ? -6.303 2.787 14.020 1.00 79.19 96 ALA A O 1
ATOM 780 N N . LEU A 1 97 ? -7.910 4.271 13.551 1.00 79.50 97 LEU A N 1
ATOM 781 C CA . LEU A 1 97 ? -8.480 3.489 12.452 1.00 79.50 97 LEU A CA 1
ATOM 782 C C . LEU A 1 97 ? -7.471 3.261 11.319 1.00 79.50 97 LEU A C 1
ATOM 784 O O . LEU A 1 97 ? -7.389 2.155 10.800 1.00 79.50 97 LEU A O 1
ATOM 788 N N . ASN A 1 98 ? -6.676 4.270 10.966 1.00 78.75 98 ASN A N 1
ATOM 789 C CA . ASN A 1 98 ? -5.672 4.140 9.907 1.00 78.75 98 ASN A CA 1
ATOM 790 C C . ASN A 1 98 ? -4.465 3.280 10.326 1.00 78.75 98 ASN A C 1
ATOM 792 O O . ASN A 1 98 ? -3.889 2.572 9.501 1.00 78.75 98 ASN A O 1
ATOM 796 N N . GLU A 1 99 ? -4.073 3.331 11.600 1.00 74.94 99 GLU A N 1
ATOM 797 C CA . GLU A 1 99 ? -2.891 2.619 12.102 1.00 74.94 99 GLU A CA 1
ATOM 798 C C . GLU A 1 99 ? -3.189 1.190 12.580 1.00 74.94 99 GLU A C 1
ATOM 800 O O . GLU A 1 99 ? -2.359 0.311 12.388 1.00 74.94 99 GLU A O 1
ATOM 805 N N . THR A 1 100 ? -4.366 0.923 13.156 1.00 68.75 100 THR A N 1
ATOM 806 C CA . THR A 1 100 ? -4.728 -0.396 13.728 1.00 68.75 100 THR A CA 1
ATOM 807 C C . THR A 1 100 ? -4.641 -1.522 12.699 1.00 68.75 100 THR A C 1
ATOM 809 O O . THR A 1 100 ? -4.215 -2.625 13.028 1.00 68.75 100 THR A O 1
ATOM 812 N N . PHE A 1 101 ? -5.025 -1.240 11.454 1.00 66.19 101 PHE A N 1
ATOM 813 C CA . PHE A 1 101 ? -5.011 -2.216 10.360 1.00 66.19 101 PHE A CA 1
ATOM 814 C C . PHE A 1 101 ? -3.761 -2.120 9.488 1.00 66.19 101 PHE A C 1
ATOM 816 O O . PHE A 1 101 ? -3.632 -2.845 8.503 1.00 66.19 101 PHE A O 1
ATOM 823 N N . SER A 1 102 ? -2.825 -1.238 9.845 1.00 65.75 102 SER A N 1
ATOM 824 C CA . SER A 1 102 ? -1.499 -1.265 9.249 1.00 65.75 102 SER A CA 1
ATOM 825 C C . SER A 1 102 ? -0.749 -2.427 9.880 1.00 65.75 102 SER A C 1
ATOM 827 O O . SER A 1 102 ? -0.403 -2.379 11.055 1.00 65.75 102 SER A O 1
ATOM 829 N N . VAL A 1 103 ? -0.507 -3.485 9.108 1.00 56.12 103 VAL A N 1
ATOM 830 C CA . VAL A 1 103 ? 0.407 -4.552 9.517 1.00 56.12 103 VAL A CA 1
ATOM 831 C C . VAL A 1 103 ? 1.790 -3.910 9.624 1.00 56.12 103 VAL A C 1
ATOM 833 O O . VAL A 1 103 ? 2.330 -3.514 8.586 1.00 56.12 103 VAL A O 1
ATOM 836 N N . PRO A 1 104 ? 2.387 -3.771 10.826 1.00 53.56 104 PRO A N 1
ATOM 837 C CA . PRO A 1 104 ? 3.789 -3.410 10.906 1.00 53.56 104 PRO A CA 1
ATOM 838 C C . PRO A 1 104 ? 4.516 -4.512 10.152 1.00 53.56 104 PRO A C 1
ATOM 840 O O . PRO A 1 104 ? 4.365 -5.691 10.493 1.00 53.56 104 PRO A O 1
ATOM 843 N N . MET A 1 105 ? 5.241 -4.161 9.091 1.00 39.16 105 MET A N 1
ATOM 844 C CA . MET A 1 105 ? 6.169 -5.104 8.492 1.00 39.16 105 MET A CA 1
ATOM 845 C C . MET A 1 105 ? 7.077 -5.517 9.639 1.00 39.16 105 MET A C 1
ATOM 847 O O . MET A 1 105 ? 7.772 -4.670 10.196 1.00 39.16 105 MET A O 1
ATOM 851 N N . ARG A 1 106 ? 6.950 -6.770 10.090 1.00 39.06 106 ARG A N 1
ATOM 852 C CA . ARG A 1 106 ? 7.809 -7.303 11.136 1.00 39.06 106 ARG A CA 1
ATOM 853 C C . ARG A 1 106 ? 9.217 -7.163 10.582 1.00 39.06 106 ARG A C 1
ATOM 855 O O . ARG A 1 106 ? 9.626 -7.969 9.749 1.00 39.06 106 ARG A O 1
ATOM 862 N N . ALA A 1 107 ? 9.935 -6.127 11.007 1.0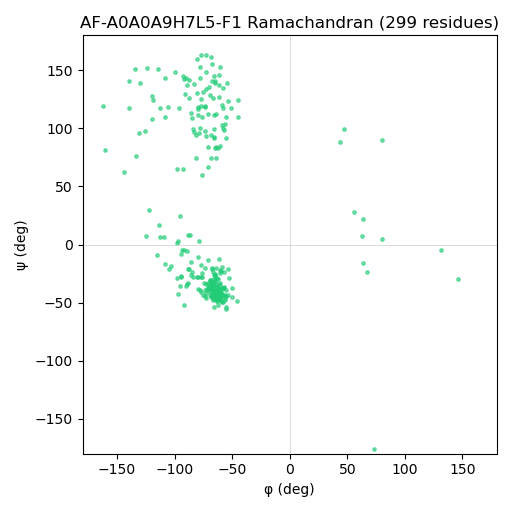0 36.00 107 ALA A N 1
ATOM 863 C CA . ALA A 1 107 ? 11.365 -6.250 11.129 1.00 36.00 107 ALA A CA 1
ATOM 864 C C . ALA A 1 107 ? 11.529 -7.527 11.949 1.00 36.00 107 ALA A C 1
ATOM 866 O O . ALA A 1 107 ? 10.932 -7.660 13.020 1.00 36.00 107 ALA A O 1
ATOM 867 N N . LEU A 1 108 ? 12.163 -8.530 11.352 1.00 34.88 108 LEU A N 1
ATOM 868 C CA . LEU A 1 108 ? 12.658 -9.677 12.083 1.00 34.88 108 LEU A CA 1
ATOM 869 C C . LEU A 1 108 ? 13.559 -9.092 13.173 1.00 34.88 108 LEU A C 1
ATOM 871 O O . LEU A 1 108 ? 14.724 -8.799 12.932 1.00 34.88 108 LEU A O 1
ATOM 875 N N . GLU A 1 109 ? 12.991 -8.831 14.346 1.00 35.19 109 GLU A N 1
ATOM 876 C CA . GLU A 1 109 ? 13.758 -8.760 15.571 1.00 35.19 109 GLU A CA 1
ATOM 877 C C . GLU A 1 109 ? 14.257 -10.187 15.759 1.00 35.19 109 GLU A C 1
ATOM 879 O O . GLU A 1 109 ? 13.551 -11.070 16.248 1.00 35.19 109 GLU A O 1
ATOM 884 N N . GLU A 1 110 ? 15.447 -10.447 15.226 1.00 33.31 110 GLU A N 1
ATOM 885 C CA . GLU A 1 110 ? 16.231 -11.594 15.631 1.00 33.31 110 GLU A CA 1
ATOM 886 C C . GLU A 1 110 ? 16.410 -11.465 17.145 1.00 33.31 110 GLU A C 1
ATOM 888 O O . GLU A 1 110 ? 17.168 -10.627 17.633 1.00 33.31 110 GLU A O 1
ATOM 893 N N . GLU A 1 111 ? 15.649 -12.262 17.899 1.00 34.75 111 GLU A N 1
ATOM 894 C CA . GLU A 1 111 ? 15.850 -12.469 19.327 1.00 34.75 111 GLU A CA 1
ATOM 895 C C . GLU A 1 111 ? 17.210 -13.152 19.549 1.00 34.75 111 GLU A C 1
ATOM 897 O O . GLU A 1 111 ? 17.295 -14.333 19.886 1.00 34.75 111 GLU A O 1
ATOM 902 N N . TYR A 1 112 ? 18.305 -12.409 19.410 1.00 35.47 112 TYR A N 1
ATOM 903 C CA . TYR A 1 112 ? 19.520 -12.726 20.140 1.00 35.47 112 TYR A CA 1
ATOM 904 C C . TYR A 1 112 ? 19.364 -12.144 21.539 1.00 35.47 112 TYR A C 1
ATOM 906 O O . TYR A 1 112 ? 19.612 -10.969 21.802 1.00 35.47 112 TYR A O 1
ATOM 914 N N . LYS A 1 113 ? 18.894 -13.000 22.450 1.00 40.97 113 LYS A N 1
ATOM 915 C CA . LYS A 1 113 ? 19.010 -12.766 23.886 1.00 40.97 113 LYS A CA 1
ATOM 916 C C . LYS A 1 113 ? 20.492 -12.640 24.222 1.00 40.97 113 LYS A C 1
ATOM 918 O O . LYS A 1 113 ? 21.168 -13.657 24.344 1.00 40.97 113 LYS A O 1
ATOM 923 N N . ASP A 1 114 ? 20.961 -11.419 24.430 1.00 30.20 114 ASP A N 1
ATOM 924 C CA . ASP A 1 114 ? 22.100 -11.188 25.307 1.00 30.20 114 ASP A CA 1
ATOM 925 C C . ASP A 1 114 ? 21.670 -10.294 26.468 1.00 30.20 114 ASP A C 1
ATOM 927 O O . ASP A 1 114 ? 21.035 -9.248 26.308 1.00 30.20 114 ASP A O 1
ATOM 931 N N . GLY A 1 115 ? 21.908 -10.806 27.669 1.00 42.28 115 GLY A N 1
ATOM 932 C CA . GLY A 1 115 ? 21.438 -10.227 28.909 1.00 42.28 115 GLY A CA 1
ATOM 933 C C . GLY A 1 115 ? 22.411 -9.172 29.398 1.00 42.28 115 GLY A C 1
ATOM 934 O O . GLY A 1 115 ? 23.492 -9.512 29.857 1.00 42.28 115 GLY A O 1
ATOM 935 N N . SER A 1 116 ? 21.999 -7.904 29.408 1.00 31.36 116 SER A N 1
ATOM 936 C CA . SER A 1 116 ? 22.637 -6.902 30.261 1.00 31.36 116 SER A CA 1
ATOM 937 C C . SER A 1 116 ? 21.775 -5.649 30.448 1.00 31.36 116 SER A C 1
ATOM 939 O O . SER A 1 116 ? 21.441 -4.940 29.506 1.00 31.36 116 SER A O 1
ATOM 941 N N . SER A 1 117 ? 21.430 -5.404 31.712 1.00 31.22 117 SER A N 1
ATOM 942 C CA . SER A 1 117 ? 21.165 -4.108 32.352 1.00 31.22 117 SER A CA 1
ATOM 943 C C . SER A 1 117 ? 20.247 -3.077 31.666 1.00 31.22 117 SER A C 1
ATOM 945 O O . SER A 1 117 ? 20.670 -2.225 30.895 1.00 31.22 117 SER A O 1
ATOM 947 N N . GLY A 1 118 ? 18.997 -3.051 32.135 1.00 37.75 118 GLY A N 1
ATOM 948 C CA . GLY A 1 118 ? 18.369 -1.873 32.744 1.00 37.75 118 GLY A CA 1
ATOM 949 C C . GLY A 1 118 ? 18.550 -0.498 32.094 1.00 37.75 118 GLY A C 1
ATOM 950 O O . GLY A 1 118 ? 19.317 0.310 32.600 1.00 37.75 118 GLY A O 1
ATOM 951 N N . VAL A 1 119 ? 17.665 -0.157 31.153 1.00 29.17 119 VAL A N 1
ATOM 952 C CA . VAL A 1 119 ? 17.092 1.194 31.030 1.00 29.17 119 VAL A CA 1
ATOM 953 C C . VAL A 1 119 ? 15.612 1.039 30.684 1.00 29.17 119 VAL A C 1
ATOM 955 O O . VAL A 1 119 ? 15.249 0.476 29.656 1.00 29.17 119 VAL A O 1
ATOM 958 N N . LYS A 1 120 ? 14.729 1.521 31.566 1.00 32.44 120 LYS A N 1
ATOM 959 C CA . LYS A 1 120 ? 13.286 1.603 31.310 1.00 32.44 120 LYS A CA 1
ATOM 960 C C . LYS A 1 120 ? 13.030 2.704 30.277 1.00 32.44 120 LYS A C 1
ATOM 962 O O . LYS A 1 120 ? 12.717 3.833 30.646 1.00 32.44 120 LYS A O 1
ATOM 967 N N . ALA A 1 121 ? 13.166 2.386 28.995 1.00 29.05 121 ALA A N 1
ATOM 968 C CA . ALA A 1 121 ? 12.633 3.215 27.926 1.00 29.05 121 ALA A CA 1
ATOM 969 C C . ALA A 1 121 ? 11.158 2.850 27.741 1.00 29.05 121 ALA A C 1
ATOM 971 O O . ALA A 1 121 ? 10.803 1.836 27.144 1.00 29.05 121 ALA A O 1
ATOM 972 N N . SER A 1 122 ? 10.284 3.667 28.317 1.00 30.77 122 SER A N 1
ATOM 973 C CA . SER A 1 122 ? 8.857 3.659 28.027 1.00 30.77 122 SER A CA 1
ATOM 974 C C . SER A 1 122 ? 8.682 3.882 26.525 1.00 30.77 122 SER A C 1
ATOM 976 O O . SER A 1 122 ? 8.757 5.020 26.063 1.00 30.77 122 SER A O 1
ATOM 978 N N . ALA A 1 123 ? 8.471 2.810 25.759 1.00 32.09 123 ALA A N 1
ATOM 979 C CA . ALA A 1 123 ? 8.093 2.884 24.354 1.00 32.09 123 ALA A CA 1
ATOM 980 C C . ALA A 1 123 ? 6.710 3.541 24.263 1.00 32.09 123 ALA A C 1
ATOM 982 O O . ALA A 1 123 ? 5.658 2.896 24.261 1.00 32.09 123 ALA A O 1
ATOM 983 N N . LYS A 1 124 ? 6.710 4.873 24.269 1.00 33.59 124 LYS A N 1
ATOM 984 C CA . LYS A 1 124 ? 5.551 5.699 23.984 1.00 33.59 124 LYS A CA 1
ATOM 985 C C . LYS A 1 124 ? 5.276 5.481 22.502 1.00 33.59 124 LYS A C 1
ATOM 987 O O . LYS A 1 124 ? 5.910 6.103 21.660 1.00 33.59 124 LYS A O 1
ATOM 992 N N . ARG A 1 125 ? 4.378 4.538 22.191 1.00 38.69 125 ARG A N 1
ATOM 993 C CA . ARG A 1 125 ? 3.800 4.361 20.853 1.00 38.69 125 ARG A CA 1
ATOM 994 C C . ARG A 1 125 ? 3.064 5.649 20.500 1.00 38.69 125 ARG A C 1
ATOM 996 O O . ARG A 1 125 ? 1.888 5.829 20.813 1.00 38.69 125 ARG A O 1
ATOM 1003 N N . GLN A 1 126 ? 3.816 6.604 19.972 1.00 38.97 126 GLN A N 1
ATOM 1004 C CA . GLN A 1 126 ? 3.305 7.867 19.496 1.00 38.97 126 GLN A CA 1
ATOM 1005 C C . GLN A 1 126 ? 2.684 7.582 18.131 1.00 38.97 126 GLN A C 1
ATOM 1007 O O . GLN A 1 126 ? 3.385 7.417 17.139 1.00 38.97 126 GLN A O 1
ATOM 1012 N N . PHE A 1 127 ? 1.357 7.455 18.133 1.00 38.72 127 PHE A N 1
ATOM 1013 C CA . PHE A 1 127 ? 0.519 7.515 16.936 1.00 38.72 127 PHE A CA 1
ATOM 1014 C C . PHE A 1 127 ? 0.979 8.703 16.074 1.00 38.72 127 PHE A C 1
ATOM 1016 O O . PHE A 1 127 ? 1.030 9.825 16.591 1.00 38.72 127 PHE A O 1
ATOM 1023 N N . GLY A 1 128 ? 1.321 8.467 14.805 1.00 41.59 128 GLY A N 1
ATOM 1024 C CA . GLY A 1 128 ? 1.591 9.537 13.840 1.00 41.59 128 GLY A CA 1
ATOM 1025 C C . GLY A 1 128 ? 2.868 9.467 12.994 1.00 41.59 128 GLY A C 1
ATOM 1026 O O . GLY A 1 128 ? 3.004 10.309 12.112 1.00 41.59 128 GLY A O 1
ATOM 1027 N N . SER A 1 129 ? 3.789 8.513 13.167 1.00 42.06 129 SER A N 1
ATOM 1028 C CA . SER A 1 129 ? 5.000 8.465 12.317 1.00 42.06 129 SER A CA 1
ATOM 1029 C C . SER A 1 129 ? 4.817 7.571 11.084 1.00 42.06 129 SER A C 1
ATOM 1031 O O . SER A 1 129 ? 5.462 6.536 10.936 1.00 42.06 129 SER A O 1
ATOM 1033 N N . LYS A 1 130 ? 3.912 7.964 10.178 1.00 46.38 130 LYS A N 1
ATOM 1034 C CA . LYS A 1 130 ? 3.788 7.330 8.848 1.00 46.38 130 LYS A CA 1
ATOM 1035 C C . LYS A 1 130 ? 4.975 7.672 7.929 1.00 46.38 130 LYS A C 1
ATOM 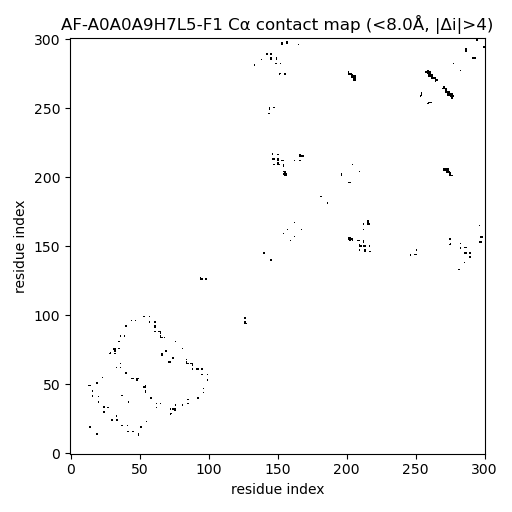1037 O O . LYS A 1 130 ? 5.186 6.995 6.927 1.00 46.38 130 LYS A O 1
ATOM 1042 N N . ASP A 1 131 ? 5.782 8.668 8.296 1.00 45.41 131 ASP A N 1
ATOM 1043 C CA . ASP A 1 131 ? 6.942 9.097 7.512 1.00 45.41 131 ASP A CA 1
ATOM 1044 C C . ASP A 1 131 ? 8.162 8.175 7.633 1.00 45.41 131 ASP A C 1
ATOM 1046 O O . ASP A 1 131 ? 8.996 8.199 6.727 1.00 45.41 131 ASP A O 1
ATOM 1050 N N . SER A 1 132 ? 8.236 7.312 8.660 1.00 44.72 132 SER A N 1
ATOM 1051 C CA . SER A 1 132 ? 9.447 6.529 8.974 1.00 44.72 132 SER A CA 1
ATOM 1052 C C . SER A 1 132 ? 9.949 5.689 7.796 1.00 44.72 132 SER A C 1
ATOM 1054 O O . SER A 1 132 ? 11.125 5.748 7.471 1.00 44.72 132 SER A O 1
ATOM 1056 N N . LEU A 1 133 ? 9.070 4.990 7.065 1.00 46.62 133 LEU A N 1
ATOM 1057 C CA . LEU A 1 133 ? 9.481 4.147 5.925 1.00 46.62 133 LEU A CA 1
ATOM 1058 C C . LEU A 1 133 ? 10.084 4.947 4.766 1.00 46.62 133 LEU A C 1
ATOM 1060 O O . LEU A 1 133 ? 10.949 4.463 4.039 1.00 46.62 133 LEU A O 1
ATOM 1064 N N . SER A 1 134 ? 9.604 6.174 4.568 1.00 47.00 134 SER A N 1
ATOM 1065 C CA . SER A 1 134 ? 10.028 7.012 3.452 1.00 47.00 134 SER A CA 1
ATOM 1066 C C . SER A 1 134 ? 11.280 7.831 3.791 1.00 47.00 134 SER A C 1
ATOM 1068 O O . SER A 1 134 ? 11.971 8.284 2.875 1.00 47.00 134 SER A O 1
ATOM 1070 N N . THR A 1 135 ? 11.557 8.037 5.081 1.00 48.78 135 THR A N 1
ATOM 1071 C CA . THR A 1 135 ? 12.740 8.740 5.595 1.00 48.78 135 THR A CA 1
ATOM 1072 C C . THR A 1 135 ? 13.885 7.796 5.959 1.00 48.78 135 THR A C 1
ATOM 1074 O O . THR A 1 135 ? 15.030 8.212 5.881 1.00 48.78 135 THR A O 1
ATOM 1077 N N . GLU A 1 136 ? 13.600 6.543 6.328 1.00 51.16 136 GLU A N 1
ATOM 1078 C CA . GLU A 1 136 ? 14.597 5.550 6.767 1.00 51.16 136 GLU A CA 1
ATOM 1079 C C . GLU A 1 136 ? 15.242 4.778 5.606 1.00 51.16 136 GLU A C 1
ATOM 1081 O O . GLU A 1 136 ? 16.328 4.220 5.753 1.00 51.16 136 GLU A O 1
ATOM 1086 N N . LEU A 1 137 ? 14.652 4.835 4.404 1.00 54.81 137 LEU A N 1
ATOM 1087 C CA . LEU A 1 137 ? 15.400 4.633 3.160 1.00 54.81 137 LEU A CA 1
ATOM 1088 C C . LEU A 1 137 ? 16.306 5.848 2.922 1.00 54.81 137 LEU A C 1
ATOM 1090 O O . LEU A 1 137 ? 16.110 6.625 1.987 1.00 54.81 137 LEU A O 1
ATOM 1094 N N . ASP A 1 138 ? 17.297 6.029 3.787 1.00 52.84 138 ASP A N 1
ATOM 1095 C CA . ASP A 1 138 ? 18.417 6.920 3.537 1.00 52.84 138 ASP A CA 1
ATOM 1096 C C . ASP A 1 138 ? 19.187 6.294 2.361 1.00 52.84 138 ASP A C 1
ATOM 1098 O O . ASP A 1 138 ? 19.849 5.263 2.495 1.00 52.84 138 ASP A O 1
ATOM 1102 N N . PHE A 1 139 ? 18.954 6.804 1.144 1.00 62.91 139 PHE A N 1
ATOM 1103 C CA . PHE A 1 139 ? 19.344 6.173 -0.125 1.00 62.91 139 PHE A CA 1
ATOM 1104 C C . PHE A 1 139 ? 20.869 6.150 -0.338 1.00 62.91 139 PHE A C 1
ATOM 1106 O O . PHE A 1 139 ? 21.413 6.841 -1.211 1.00 62.91 139 PHE A O 1
ATOM 1113 N N . HIS A 1 140 ? 21.554 5.265 0.382 1.00 69.00 140 HIS A N 1
ATOM 1114 C CA . HIS A 1 140 ? 22.906 4.798 0.097 1.00 69.00 140 HIS A CA 1
ATOM 1115 C C . HIS A 1 140 ? 22.886 3.783 -1.061 1.00 69.00 140 HIS A C 1
ATOM 1117 O O . HIS A 1 140 ? 23.263 2.625 -0.920 1.00 69.00 140 HIS A O 1
ATOM 1123 N N . MET A 1 141 ? 22.412 4.209 -2.234 1.00 79.75 141 MET A N 1
ATOM 1124 C CA . MET A 1 141 ? 22.579 3.462 -3.486 1.00 79.75 141 MET A CA 1
ATOM 1125 C C . MET A 1 141 ? 23.731 4.054 -4.294 1.00 79.75 141 MET A C 1
ATOM 1127 O O . MET A 1 141 ? 23.949 5.270 -4.262 1.00 79.75 141 MET A O 1
ATOM 1131 N N . SER A 1 142 ? 24.438 3.216 -5.057 1.00 87.69 142 SER A N 1
ATOM 1132 C CA . SER A 1 142 ? 25.436 3.710 -6.009 1.00 87.69 142 SER A CA 1
ATOM 1133 C C . SER A 1 142 ? 24.779 4.618 -7.053 1.00 87.69 142 SER A C 1
ATOM 1135 O O . SER A 1 142 ? 23.594 4.478 -7.374 1.00 87.69 142 SER A O 1
ATOM 1137 N N . VAL A 1 143 ? 25.552 5.556 -7.602 1.00 87.75 143 VAL A N 1
ATOM 1138 C CA . VAL A 1 143 ? 25.072 6.487 -8.634 1.00 87.75 143 VAL A CA 1
ATOM 1139 C C . VAL A 1 143 ? 24.501 5.713 -9.829 1.00 87.75 143 VAL A C 1
ATOM 1141 O O . VAL A 1 143 ? 23.382 5.989 -10.256 1.00 87.75 143 VAL A O 1
ATOM 1144 N N . SER A 1 144 ? 25.191 4.666 -10.287 1.00 89.50 144 SER A N 1
ATOM 1145 C CA . SER A 1 144 ? 24.738 3.790 -11.376 1.00 89.50 144 SER A CA 1
ATOM 1146 C C . SER A 1 144 ? 23.364 3.169 -11.106 1.00 89.50 144 SER A C 1
ATOM 1148 O O . SER A 1 144 ? 22.498 3.209 -11.976 1.00 89.50 144 SER A O 1
ATOM 1150 N N . VAL A 1 145 ? 23.110 2.682 -9.884 1.00 91.50 145 VAL A N 1
ATOM 1151 C CA . VAL A 1 145 ? 21.802 2.123 -9.501 1.00 91.50 145 VAL A CA 1
ATOM 1152 C C . VAL A 1 145 ? 20.708 3.190 -9.549 1.00 91.50 145 VAL A C 1
ATOM 1154 O O . VAL A 1 145 ? 19.610 2.925 -10.037 1.00 91.50 145 VAL A O 1
ATOM 1157 N N . LYS A 1 146 ? 21.004 4.414 -9.099 1.00 91.38 146 LYS A N 1
ATOM 1158 C CA . LYS A 1 146 ? 20.052 5.533 -9.157 1.00 91.38 146 LYS A CA 1
ATOM 1159 C C . LYS A 1 146 ? 19.676 5.866 -10.602 1.00 91.38 146 LYS A C 1
ATOM 1161 O O . LYS A 1 146 ? 18.489 5.956 -10.907 1.00 91.38 146 LYS A O 1
ATOM 1166 N N . TYR A 1 147 ? 20.646 5.962 -11.511 1.00 92.50 147 TYR A N 1
ATOM 1167 C CA . TYR A 1 147 ? 20.366 6.169 -12.939 1.00 92.50 147 TYR A CA 1
ATOM 1168 C C . TYR A 1 147 ? 19.642 4.981 -13.577 1.00 92.50 147 TYR A C 1
ATOM 1170 O O . TYR A 1 147 ? 18.755 5.179 -14.409 1.00 92.50 147 TYR A O 1
ATOM 1178 N N . LEU A 1 148 ? 19.941 3.750 -13.165 1.00 93.50 148 LEU A N 1
ATOM 1179 C CA . LEU A 1 148 ? 19.245 2.560 -13.650 1.00 93.50 148 LEU A CA 1
ATOM 1180 C C . LEU A 1 148 ? 17.764 2.562 -13.235 1.00 93.50 148 LEU A C 1
ATOM 1182 O O . LEU A 1 148 ? 16.892 2.273 -14.057 1.00 93.50 148 LEU A O 1
ATOM 1186 N N . LEU A 1 149 ? 17.460 2.976 -12.001 1.00 93.00 149 LEU A N 1
ATOM 1187 C CA . LEU A 1 149 ? 16.087 3.177 -11.527 1.00 93.00 149 LEU A CA 1
ATOM 1188 C C . LEU A 1 149 ? 15.363 4.286 -12.297 1.00 93.00 149 LEU A C 1
ATOM 1190 O O . LEU A 1 149 ? 14.213 4.100 -12.696 1.00 93.00 149 LEU A O 1
ATOM 1194 N N . LEU A 1 150 ? 16.030 5.414 -12.556 1.00 92.56 150 LEU A N 1
ATOM 1195 C CA . LEU A 1 150 ? 15.462 6.500 -13.362 1.00 92.56 150 LEU A CA 1
ATOM 1196 C C . LEU A 1 150 ? 15.180 6.048 -14.801 1.00 92.56 150 LEU A C 1
ATOM 1198 O O . LEU A 1 150 ? 14.122 6.347 -15.349 1.00 92.56 150 LEU A O 1
ATOM 1202 N N . SER A 1 151 ? 16.079 5.262 -15.388 1.00 93.69 151 SER A N 1
ATOM 1203 C CA . SER A 1 151 ? 15.909 4.694 -16.731 1.00 93.69 151 SER A CA 1
ATOM 1204 C C . SER A 1 151 ? 14.707 3.759 -16.798 1.00 93.69 151 SER A C 1
ATOM 1206 O O . SER A 1 151 ? 13.883 3.859 -17.705 1.00 93.69 151 SER A O 1
ATOM 1208 N N . ALA A 1 152 ? 14.562 2.884 -15.800 1.00 93.62 152 ALA A N 1
ATOM 1209 C CA . ALA A 1 152 ? 13.426 1.978 -15.685 1.00 93.62 152 ALA A CA 1
ATOM 1210 C C . ALA A 1 152 ? 12.099 2.725 -15.499 1.00 93.62 152 ALA A C 1
ATOM 1212 O O . ALA A 1 152 ? 11.082 2.344 -16.084 1.00 93.62 152 ALA A O 1
ATOM 1213 N N . PHE A 1 153 ? 12.107 3.817 -14.734 1.00 91.94 153 PHE A N 1
ATOM 1214 C CA . PHE A 1 153 ? 10.948 4.687 -14.584 1.00 91.94 153 PHE A CA 1
ATOM 1215 C C . PHE A 1 153 ? 10.541 5.336 -15.916 1.00 91.94 153 PHE A C 1
ATOM 1217 O O . PHE A 1 153 ? 9.375 5.260 -16.311 1.00 91.94 153 PHE A O 1
ATOM 1224 N N . LEU A 1 154 ? 11.500 5.919 -16.643 1.00 90.94 154 LEU A N 1
ATOM 1225 C CA . LEU A 1 154 ? 11.259 6.534 -17.952 1.00 90.94 154 LEU A CA 1
ATOM 1226 C C . LEU A 1 154 ? 10.759 5.507 -18.972 1.00 90.94 154 LEU A C 1
ATOM 1228 O O . LEU A 1 154 ? 9.811 5.782 -19.707 1.00 90.94 154 LEU A O 1
ATOM 1232 N N . ALA A 1 155 ? 11.327 4.299 -18.967 1.00 91.75 155 ALA A N 1
ATOM 1233 C CA . ALA A 1 155 ? 10.855 3.198 -19.796 1.00 91.75 155 ALA A CA 1
ATOM 1234 C C . ALA A 1 155 ? 9.415 2.780 -19.435 1.00 91.75 155 ALA A C 1
ATOM 1236 O O . ALA A 1 155 ? 8.611 2.488 -20.315 1.00 91.75 155 ALA A O 1
ATOM 1237 N N . SER A 1 156 ? 9.050 2.771 -18.154 1.00 89.75 156 SER A N 1
ATOM 1238 C CA . SER A 1 156 ? 7.696 2.409 -17.719 1.00 89.75 156 SER A CA 1
ATOM 1239 C C . SER A 1 156 ? 6.643 3.453 -18.113 1.00 89.75 156 SER A C 1
ATOM 1241 O O . SER A 1 156 ? 5.541 3.092 -18.528 1.00 89.75 156 SER A O 1
ATOM 1243 N N . ARG A 1 157 ? 6.970 4.748 -17.995 1.00 86.50 157 ARG A N 1
ATOM 1244 C CA . ARG A 1 157 ? 6.010 5.853 -18.181 1.00 86.50 157 ARG A CA 1
ATOM 1245 C C . ARG A 1 157 ? 5.913 6.360 -19.612 1.00 86.50 157 ARG A C 1
ATOM 1247 O O . ARG A 1 157 ? 4.829 6.741 -20.044 1.00 86.50 157 ARG A O 1
ATOM 1254 N N . ASN A 1 158 ? 7.019 6.375 -20.349 1.00 88.12 158 ASN A N 1
ATOM 1255 C CA . ASN A 1 158 ? 7.011 6.873 -21.716 1.00 88.12 158 ASN A CA 1
ATOM 1256 C C . ASN A 1 158 ? 6.683 5.735 -22.692 1.00 88.12 158 ASN A C 1
ATOM 1258 O O . ASN A 1 158 ? 7.254 4.646 -22.573 1.00 88.12 158 ASN A O 1
ATOM 1262 N N . PRO A 1 159 ? 5.826 5.956 -23.702 1.00 86.69 159 PRO A N 1
ATOM 1263 C CA . PRO A 1 159 ? 5.666 4.999 -24.790 1.00 86.69 159 PRO A CA 1
ATOM 1264 C C . PRO A 1 159 ? 6.963 4.890 -25.602 1.00 86.69 159 PRO A C 1
ATOM 1266 O O . PRO A 1 159 ? 7.593 5.900 -25.914 1.00 86.69 159 PRO A O 1
ATOM 1269 N N . ALA A 1 160 ? 7.319 3.669 -26.017 1.00 86.69 160 ALA A N 1
ATOM 1270 C CA . ALA A 1 160 ? 8.553 3.395 -26.765 1.00 86.69 160 ALA A CA 1
ATOM 1271 C C . ALA A 1 160 ? 8.675 4.200 -28.077 1.00 86.69 160 ALA A C 1
ATOM 1273 O O . ALA A 1 160 ? 9.769 4.482 -28.552 1.00 86.69 160 ALA A O 1
ATOM 1274 N N . THR A 1 161 ? 7.553 4.647 -28.652 1.00 84.44 161 THR A N 1
ATOM 1275 C CA . THR A 1 161 ? 7.536 5.504 -29.849 1.00 84.44 161 THR A CA 1
ATOM 1276 C C . THR A 1 161 ? 8.178 6.876 -29.639 1.00 84.44 161 THR A C 1
ATOM 1278 O O . THR A 1 161 ? 8.500 7.542 -30.620 1.00 84.44 161 THR A O 1
ATOM 1281 N N . LEU A 1 162 ? 8.313 7.331 -28.389 1.00 85.25 162 LEU A N 1
ATOM 1282 C CA . LEU A 1 162 ? 8.907 8.626 -28.055 1.00 85.25 162 LEU A CA 1
ATOM 1283 C C . LEU A 1 162 ? 10.398 8.540 -27.726 1.00 85.25 162 LEU A C 1
ATOM 1285 O O . LEU A 1 162 ? 11.033 9.585 -27.619 1.00 85.25 162 LEU A O 1
ATOM 1289 N N . ASP A 1 163 ? 10.971 7.338 -27.615 1.00 88.31 163 ASP A N 1
ATOM 1290 C CA . ASP A 1 163 ? 12.359 7.176 -27.175 1.00 88.31 163 ASP A CA 1
ATOM 1291 C C . ASP A 1 163 ? 13.337 7.919 -28.099 1.00 88.31 163 ASP A C 1
ATOM 1293 O O . ASP A 1 163 ? 14.184 8.671 -27.628 1.00 88.31 163 ASP A O 1
ATOM 1297 N N . ALA A 1 164 ? 13.154 7.820 -29.420 1.00 85.12 164 ALA A N 1
ATOM 1298 C CA . ALA A 1 164 ? 13.995 8.521 -30.395 1.00 85.12 164 ALA A CA 1
ATOM 1299 C C . ALA A 1 164 ? 13.896 10.057 -30.298 1.00 85.12 164 ALA A C 1
ATOM 1301 O O . ALA A 1 164 ? 14.837 10.768 -30.636 1.00 85.12 164 ALA A O 1
ATOM 1302 N N . ALA A 1 165 ? 12.758 10.596 -29.855 1.00 82.94 165 ALA A N 1
ATOM 1303 C CA . ALA A 1 165 ? 12.602 12.039 -29.685 1.00 82.94 165 ALA A CA 1
ATOM 1304 C C . ALA A 1 165 ? 13.242 12.546 -28.382 1.00 82.94 165 ALA A C 1
ATOM 1306 O O . ALA A 1 165 ? 13.632 13.709 -28.320 1.00 82.94 165 ALA A O 1
ATOM 1307 N N . LEU A 1 166 ? 13.328 11.690 -27.358 1.00 83.62 166 LEU A N 1
ATOM 1308 C CA . LEU A 1 166 ? 13.783 12.046 -26.011 1.00 83.62 166 LEU A CA 1
ATOM 1309 C C . LEU A 1 166 ? 15.259 11.712 -25.752 1.00 83.62 166 LEU A C 1
ATOM 1311 O O . LEU A 1 166 ? 15.887 12.392 -24.947 1.00 83.62 166 LEU A O 1
ATOM 1315 N N . PHE A 1 167 ? 15.804 10.683 -26.410 1.00 82.56 167 PHE A N 1
ATOM 1316 C CA . PHE A 1 167 ? 17.102 10.083 -26.066 1.00 82.56 167 PHE A CA 1
ATOM 1317 C C . PHE A 1 167 ? 18.114 10.041 -27.226 1.00 82.56 167 PHE A C 1
ATOM 1319 O O . PHE A 1 167 ? 19.186 9.455 -27.099 1.00 82.56 167 PHE A O 1
ATOM 1326 N N . ASN A 1 168 ? 17.822 10.664 -28.370 1.00 75.75 168 ASN A N 1
ATOM 1327 C CA . ASN A 1 168 ? 18.815 10.769 -29.440 1.00 75.75 168 ASN A CA 1
ATOM 1328 C C . ASN A 1 168 ? 19.812 11.903 -29.133 1.00 75.75 168 ASN A C 1
ATOM 1330 O O . ASN A 1 168 ? 19.440 13.073 -29.101 1.00 75.75 168 ASN A O 1
ATOM 1334 N N . SER A 1 169 ? 21.087 11.537 -28.949 1.00 56.06 169 SER A N 1
ATOM 1335 C CA . SER A 1 169 ? 22.230 12.423 -28.641 1.00 56.06 169 SER A CA 1
ATOM 1336 C C . SER A 1 169 ? 22.479 13.519 -29.699 1.00 56.06 169 SER A C 1
ATOM 1338 O O . SER A 1 169 ? 23.059 14.563 -29.412 1.00 56.06 169 SER A O 1
ATOM 1340 N N . THR A 1 170 ? 21.964 13.355 -30.919 1.00 46.06 170 THR A N 1
ATOM 1341 C CA . THR A 1 170 ? 21.979 14.407 -31.941 1.00 46.06 170 THR A CA 1
ATOM 1342 C C . THR A 1 170 ? 20.804 15.356 -31.725 1.00 46.06 170 THR A C 1
ATOM 1344 O O . THR A 1 170 ? 19.684 15.091 -32.166 1.00 46.06 170 THR A O 1
ATOM 1347 N N . GLY A 1 171 ? 21.059 16.476 -31.052 1.00 43.19 171 GLY A N 1
ATOM 1348 C CA . GLY A 1 171 ? 20.083 17.542 -30.850 1.00 43.19 171 GLY A CA 1
ATOM 1349 C C . GLY A 1 171 ? 19.307 17.905 -32.126 1.00 43.19 171 GLY A C 1
ATOM 1350 O O . GLY A 1 171 ? 19.829 18.511 -33.053 1.00 43.19 171 GLY A O 1
ATOM 1351 N N . GLY A 1 172 ? 18.022 17.552 -32.153 1.00 41.94 172 GLY A N 1
ATOM 1352 C CA . GLY A 1 172 ? 16.946 18.409 -32.650 1.00 41.94 172 GLY A CA 1
ATOM 1353 C C . GLY A 1 172 ? 16.986 18.986 -34.073 1.00 41.94 172 GLY A C 1
ATOM 1354 O O . GLY A 1 172 ? 16.356 20.026 -34.260 1.00 41.94 172 GLY A O 1
ATOM 1355 N N . SER A 1 173 ? 17.624 18.381 -35.085 1.00 39.84 173 SER A N 1
ATOM 1356 C CA . SER A 1 173 ? 17.614 18.980 -36.440 1.00 39.84 173 SER A CA 1
ATOM 1357 C C . SER A 1 173 ? 16.698 18.325 -37.486 1.00 39.84 173 SER A C 1
ATOM 1359 O O . SER A 1 173 ? 16.276 19.038 -38.396 1.00 39.84 173 SER A O 1
ATOM 1361 N N . ASP A 1 174 ? 16.270 17.059 -37.350 1.00 41.88 174 ASP A N 1
ATOM 1362 C CA . ASP A 1 174 ? 15.575 16.364 -38.462 1.00 41.88 174 ASP A CA 1
ATOM 1363 C C . ASP A 1 174 ? 14.087 16.013 -38.245 1.00 41.88 174 ASP A C 1
ATOM 1365 O O . ASP A 1 174 ? 13.474 15.260 -39.000 1.00 41.88 174 ASP A O 1
ATOM 1369 N N . ASN A 1 175 ? 13.428 16.626 -37.256 1.00 45.69 175 ASN A N 1
ATOM 1370 C CA . ASN A 1 175 ? 11.978 16.454 -37.049 1.00 45.69 175 ASN A CA 1
ATOM 1371 C C . ASN A 1 175 ? 11.098 17.424 -37.867 1.00 45.69 175 ASN A C 1
ATOM 1373 O O . ASN A 1 175 ? 9.876 17.448 -37.705 1.00 45.69 175 ASN A O 1
ATOM 1377 N N . ARG A 1 176 ? 11.662 18.206 -38.800 1.00 45.41 176 ARG A N 1
ATOM 1378 C CA . ARG A 1 176 ? 10.888 19.182 -39.599 1.00 45.41 176 ARG A CA 1
ATOM 1379 C C . ARG A 1 176 ? 10.083 18.588 -40.764 1.00 45.41 176 ARG A C 1
ATOM 1381 O O . ARG A 1 176 ? 9.423 19.344 -41.473 1.00 45.41 176 ARG A O 1
ATOM 1388 N N . LYS A 1 177 ? 10.063 17.264 -40.977 1.00 43.50 177 LYS A N 1
ATOM 1389 C CA . LYS A 1 177 ? 9.394 16.660 -42.153 1.00 43.50 177 LYS A CA 1
ATOM 1390 C C . LYS A 1 177 ? 8.302 15.627 -41.872 1.00 43.50 177 LYS A C 1
ATOM 1392 O O . LYS A 1 177 ? 8.026 14.788 -42.723 1.00 43.50 177 LYS A O 1
ATOM 1397 N N . ARG A 1 178 ? 7.575 15.716 -40.755 1.00 48.91 178 ARG A N 1
ATOM 1398 C CA . ARG A 1 178 ? 6.256 15.054 -40.652 1.00 48.91 178 ARG A CA 1
ATOM 1399 C C . ARG A 1 178 ? 5.200 15.982 -40.067 1.00 48.91 178 ARG A C 1
ATOM 1401 O O . ARG A 1 178 ? 4.764 15.834 -38.932 1.00 48.91 178 ARG A O 1
ATOM 1408 N N . LYS A 1 179 ? 4.729 16.909 -40.903 1.00 45.53 179 LYS A N 1
ATOM 1409 C CA . LYS A 1 179 ? 3.464 17.630 -40.707 1.00 45.53 179 LYS A CA 1
ATOM 1410 C C . LYS A 1 179 ? 2.308 16.619 -40.786 1.00 45.53 179 LYS A C 1
ATOM 1412 O O . LYS A 1 179 ? 1.720 16.421 -41.846 1.00 45.53 179 LYS A O 1
ATOM 1417 N N . ARG A 1 180 ? 2.011 15.924 -39.685 1.00 52.44 180 ARG A N 1
ATOM 1418 C CA . ARG A 1 180 ? 0.784 15.125 -39.552 1.00 52.44 180 ARG A CA 1
ATOM 1419 C C . ARG A 1 180 ? -0.363 16.076 -39.212 1.00 52.44 180 ARG A C 1
ATOM 1421 O O . ARG A 1 180 ? -0.317 16.765 -38.199 1.00 52.44 180 ARG A O 1
ATOM 1428 N N . LYS A 1 181 ? -1.362 16.140 -40.098 1.00 43.50 181 LYS A N 1
ATOM 1429 C CA . LYS A 1 181 ? -2.630 16.852 -39.879 1.00 43.50 181 LYS A CA 1
ATOM 1430 C C . LYS A 1 181 ? -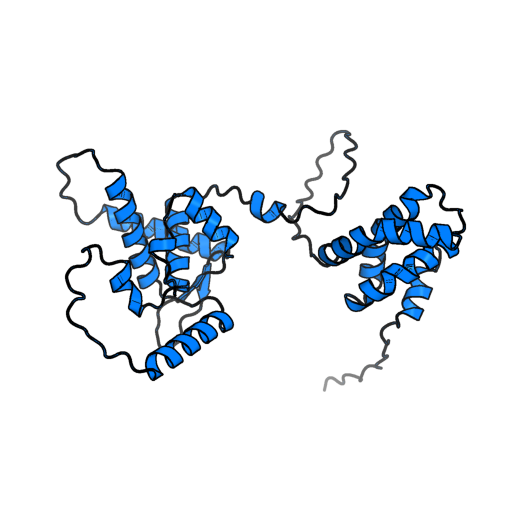3.253 16.371 -38.564 1.00 43.50 181 LYS A C 1
ATOM 1432 O O . LYS A 1 181 ? -3.481 15.176 -38.398 1.00 43.50 181 LYS A O 1
ATOM 1437 N N . SER A 1 182 ? -3.525 17.297 -37.651 1.00 41.84 182 SER A N 1
ATOM 1438 C CA . SER A 1 182 ? -4.254 17.040 -36.411 1.00 41.84 182 SER A CA 1
ATOM 1439 C C . SER A 1 182 ? -5.739 16.847 -36.721 1.00 41.84 182 SER A C 1
ATOM 1441 O O . SER A 1 182 ? -6.476 17.815 -36.895 1.00 41.84 182 SER A O 1
ATOM 1443 N N . SER A 1 183 ? -6.180 15.596 -36.823 1.00 55.38 183 SER A N 1
ATOM 1444 C CA . SER A 1 183 ? -7.602 15.245 -36.790 1.00 55.38 183 SER A CA 1
ATOM 1445 C C . SER A 1 183 ? -8.050 15.031 -35.344 1.00 55.38 183 SER A C 1
ATOM 1447 O O . SER A 1 183 ? -7.328 14.408 -34.566 1.00 55.38 183 SER A O 1
ATOM 1449 N N . GLN A 1 184 ? -9.261 15.476 -35.001 1.00 52.59 184 GLN A N 1
ATOM 1450 C CA . GLN A 1 184 ? -9.874 15.313 -33.670 1.00 52.59 184 GLN A CA 1
ATOM 1451 C C . GLN A 1 184 ? -9.881 13.846 -33.179 1.00 52.59 184 GLN A C 1
ATOM 1453 O O . GLN A 1 184 ? -9.725 13.595 -31.988 1.00 52.59 184 GLN A O 1
ATOM 1458 N N . ALA A 1 185 ? -9.919 12.870 -34.097 1.00 50.25 185 ALA A N 1
ATOM 1459 C CA . ALA A 1 185 ? -9.811 11.438 -33.797 1.00 50.25 185 ALA A CA 1
ATOM 1460 C C . ALA A 1 185 ? -8.472 11.013 -33.151 1.00 50.25 185 ALA A C 1
ATOM 1462 O O . ALA A 1 185 ? -8.450 10.080 -32.356 1.00 50.25 185 ALA A O 1
ATOM 1463 N N . LEU A 1 186 ? -7.358 11.702 -33.441 1.00 52.41 186 LEU A N 1
ATOM 1464 C CA . LEU A 1 186 ? -6.055 11.409 -32.822 1.00 52.41 186 LEU A CA 1
ATOM 1465 C C . LEU A 1 186 ? -5.969 11.938 -31.387 1.00 52.41 186 LEU A C 1
ATOM 1467 O O . LEU A 1 186 ? -5.235 11.374 -30.583 1.00 52.41 186 LEU A O 1
ATOM 1471 N N . MET A 1 187 ? -6.704 13.007 -31.066 1.00 49.62 187 MET A N 1
ATOM 1472 C CA . MET A 1 187 ? -6.767 13.531 -29.699 1.00 49.62 187 MET A CA 1
ATOM 1473 C C . MET A 1 187 ? -7.643 12.645 -28.816 1.00 49.62 187 MET A C 1
ATOM 1475 O O . MET A 1 187 ? -7.191 12.247 -27.751 1.00 49.62 187 MET A O 1
ATOM 1479 N N . ALA A 1 188 ? -8.798 12.199 -29.321 1.00 50.62 188 ALA A N 1
ATOM 1480 C CA . ALA A 1 188 ? -9.632 11.216 -28.630 1.00 50.62 188 ALA A CA 1
ATOM 1481 C C . ALA A 1 188 ? -8.884 9.892 -28.372 1.00 50.62 188 ALA A C 1
ATOM 1483 O O . ALA A 1 188 ? -8.919 9.376 -27.262 1.00 50.62 188 ALA A O 1
ATOM 1484 N N . MET A 1 189 ? -8.128 9.383 -29.356 1.00 55.22 189 MET A N 1
ATOM 1485 C CA . MET A 1 189 ? -7.325 8.160 -29.195 1.00 55.22 189 MET A CA 1
ATOM 1486 C C . MET A 1 189 ? -6.139 8.346 -28.229 1.00 55.22 189 MET A C 1
ATOM 1488 O O . MET A 1 189 ? -5.726 7.410 -27.548 1.00 55.22 189 MET A O 1
ATOM 1492 N N . LYS A 1 190 ? -5.579 9.559 -28.151 1.00 56.31 190 LYS A N 1
ATOM 1493 C CA . LYS A 1 190 ? -4.517 9.907 -27.198 1.00 56.31 190 LYS A CA 1
ATOM 1494 C C . LYS A 1 190 ? -5.061 9.973 -25.769 1.00 56.31 190 LYS A C 1
ATOM 1496 O O . LYS A 1 190 ? -4.380 9.518 -24.857 1.00 56.31 190 LYS A O 1
ATOM 1501 N N . ASP A 1 191 ? -6.277 10.472 -25.578 1.00 53.41 191 ASP A N 1
ATOM 1502 C CA . ASP A 1 191 ? -6.915 10.516 -24.262 1.00 53.41 191 ASP A CA 1
ATOM 1503 C C . ASP A 1 191 ? -7.318 9.118 -23.774 1.00 53.41 191 ASP A C 1
ATOM 1505 O O . ASP A 1 191 ? -7.036 8.792 -22.620 1.00 53.41 191 ASP A O 1
ATOM 1509 N N . THR A 1 192 ? -7.821 8.243 -24.658 1.00 58.34 192 THR A N 1
ATOM 1510 C CA . THR A 1 192 ? -8.127 6.847 -24.297 1.00 58.34 192 THR A CA 1
ATOM 1511 C C . THR A 1 192 ? -6.882 6.042 -23.935 1.00 58.34 192 THR A C 1
ATOM 1513 O O . THR A 1 192 ? -6.911 5.295 -22.966 1.00 58.34 192 THR A O 1
ATOM 1516 N N . VAL A 1 193 ? -5.769 6.213 -24.659 1.00 59.69 193 VAL A N 1
ATOM 1517 C CA . VAL A 1 193 ? -4.501 5.526 -24.345 1.00 59.69 193 VAL A CA 1
ATOM 1518 C C . VAL A 1 193 ? -3.927 6.001 -23.006 1.00 59.69 193 VAL A C 1
ATOM 1520 O O . VAL A 1 193 ? -3.297 5.225 -22.292 1.00 59.69 193 VAL A O 1
ATOM 1523 N N . VAL A 1 194 ? -4.149 7.262 -22.629 1.00 59.41 194 VAL A N 1
ATOM 1524 C CA . VAL A 1 194 ? -3.668 7.793 -21.346 1.00 59.41 194 VAL A CA 1
ATOM 1525 C C . VAL A 1 194 ? -4.537 7.331 -20.177 1.00 59.41 194 VAL A C 1
ATOM 1527 O O . VAL A 1 194 ? -3.998 6.969 -19.134 1.00 59.41 194 VAL A O 1
ATOM 1530 N N . GLU A 1 195 ? -5.858 7.309 -20.341 1.00 55.59 195 GLU A N 1
ATOM 1531 C CA . GLU A 1 195 ? -6.768 6.736 -19.343 1.00 55.59 195 GLU A CA 1
ATOM 1532 C C . GLU A 1 195 ? -6.502 5.234 -19.162 1.00 55.59 195 GLU A C 1
ATOM 1534 O O . GLU A 1 195 ? -6.417 4.731 -18.046 1.00 55.59 195 GLU A O 1
ATOM 1539 N N . GLU A 1 196 ? -6.212 4.536 -20.257 1.00 59.81 196 GLU A N 1
ATOM 1540 C CA . GLU A 1 196 ? -5.781 3.145 -20.255 1.00 59.81 196 GLU A CA 1
ATOM 1541 C C . GLU A 1 196 ? -4.427 2.945 -19.544 1.00 59.81 196 GLU A C 1
ATOM 1543 O O . GLU A 1 196 ? -4.284 2.000 -18.772 1.00 59.81 196 GLU A O 1
ATOM 1548 N N . MET A 1 197 ? -3.445 3.838 -19.722 1.00 60.28 197 MET A N 1
ATOM 1549 C CA . MET A 1 197 ? -2.166 3.790 -18.991 1.00 60.28 197 MET A CA 1
ATOM 1550 C C . MET A 1 197 ? -2.322 4.065 -17.490 1.00 60.28 197 MET A C 1
ATOM 1552 O O . MET A 1 197 ? -1.606 3.466 -16.689 1.00 60.28 197 MET A O 1
ATOM 1556 N N . LEU A 1 198 ? -3.256 4.936 -17.100 1.00 59.84 198 LEU A N 1
ATOM 1557 C CA . LEU A 1 198 ? -3.556 5.204 -15.693 1.00 59.84 198 LEU A CA 1
ATOM 1558 C C . LEU A 1 198 ? -4.247 4.003 -15.025 1.00 59.84 198 LEU A C 1
ATOM 1560 O O . LEU A 1 198 ? -3.969 3.695 -13.870 1.00 59.84 198 LEU A O 1
ATOM 1564 N N . MET A 1 199 ? -5.103 3.295 -15.768 1.00 59.22 199 MET A N 1
ATOM 1565 C CA . MET A 1 199 ? -5.900 2.174 -15.258 1.00 59.22 199 MET A CA 1
ATOM 1566 C C . MET A 1 199 ? -5.190 0.808 -15.348 1.00 59.22 199 MET A C 1
ATOM 1568 O O . MET A 1 199 ? -5.564 -0.116 -14.628 1.00 59.22 199 MET A O 1
ATOM 1572 N N . LYS A 1 200 ? -4.169 0.643 -16.206 1.00 62.91 200 LYS A N 1
ATOM 1573 C CA . LYS A 1 200 ? -3.466 -0.644 -16.426 1.00 62.91 200 LYS A CA 1
ATOM 1574 C C . LYS A 1 200 ? -2.268 -0.912 -15.508 1.00 62.91 200 LYS A C 1
ATOM 1576 O O . LYS A 1 200 ? -1.714 -2.013 -15.548 1.00 62.91 200 LYS A O 1
ATOM 1581 N N . GLY A 1 201 ? -1.877 0.048 -14.672 1.00 65.69 201 GLY A N 1
ATOM 1582 C CA . GLY A 1 201 ? -0.684 -0.067 -13.832 1.00 65.69 201 GLY A CA 1
ATOM 1583 C C . GLY A 1 201 ? 0.630 0.076 -14.623 1.00 65.69 201 GLY A C 1
ATOM 1584 O O . GLY A 1 201 ? 0.613 0.376 -15.819 1.00 65.69 201 GLY A O 1
ATOM 1585 N N . PRO A 1 202 ? 1.797 -0.095 -13.972 1.00 70.75 202 PRO A N 1
ATOM 1586 C CA . PRO A 1 202 ? 3.097 0.196 -14.574 1.00 70.75 202 PRO A CA 1
ATOM 1587 C C . PRO A 1 202 ? 3.373 -0.666 -15.815 1.00 70.75 202 PRO A C 1
ATOM 1589 O O . PRO A 1 202 ? 3.307 -1.902 -15.775 1.00 70.75 202 PRO A O 1
ATOM 1592 N N . GLY A 1 203 ? 3.713 0.011 -16.916 1.00 78.06 203 GLY A N 1
ATOM 1593 C CA . GLY A 1 203 ? 4.019 -0.607 -18.199 1.00 78.06 203 GLY A CA 1
ATOM 1594 C C . GLY A 1 203 ? 5.223 -1.545 -18.111 1.00 78.06 203 GLY A C 1
ATOM 1595 O O . GLY A 1 203 ? 6.173 -1.311 -17.362 1.00 78.06 203 GLY A O 1
ATOM 1596 N N . THR A 1 204 ? 5.189 -2.626 -18.893 1.00 88.56 204 THR A N 1
ATOM 1597 C CA . THR A 1 204 ? 6.357 -3.505 -19.039 1.00 88.56 204 THR A CA 1
ATOM 1598 C C . THR A 1 204 ? 7.229 -3.029 -20.191 1.00 88.56 204 THR A C 1
ATOM 1600 O O . THR A 1 204 ? 6.713 -2.628 -21.236 1.00 88.56 204 THR A O 1
ATOM 1603 N N . PHE A 1 205 ? 8.542 -3.139 -20.051 1.00 90.94 205 PHE A N 1
ATOM 1604 C CA . PHE A 1 205 ? 9.511 -2.747 -21.071 1.00 90.94 205 PHE A CA 1
ATOM 1605 C C . PHE A 1 205 ? 10.588 -3.830 -21.242 1.00 90.94 205 PHE A C 1
ATOM 1607 O O . PHE A 1 205 ? 10.850 -4.589 -20.307 1.00 90.94 205 PHE A O 1
ATOM 1614 N N . PRO A 1 206 ? 11.172 -3.964 -22.441 1.00 92.38 206 PRO A N 1
ATOM 1615 C CA . PRO A 1 206 ? 12.198 -4.966 -22.707 1.00 92.38 206 PRO A CA 1
ATOM 1616 C C . PRO A 1 206 ? 13.578 -4.502 -22.194 1.00 92.38 206 PRO A C 1
ATOM 1618 O O . PRO A 1 206 ? 13.786 -3.305 -21.964 1.00 92.38 206 PRO A O 1
ATOM 1621 N N . LEU A 1 207 ? 14.508 -5.441 -21.985 1.00 91.44 207 LEU A N 1
ATOM 1622 C CA . LEU A 1 207 ? 15.843 -5.161 -21.428 1.00 91.44 207 LEU A CA 1
ATOM 1623 C C . LEU A 1 207 ? 16.630 -4.162 -22.282 1.00 91.44 207 LEU A C 1
ATOM 1625 O O . LEU A 1 207 ? 17.266 -3.249 -21.766 1.00 91.44 207 LEU A O 1
ATOM 1629 N N . GLU A 1 208 ? 16.559 -4.330 -23.595 1.00 91.00 208 GLU A N 1
ATOM 1630 C CA . GLU A 1 208 ? 17.320 -3.568 -24.578 1.00 91.00 208 GLU A CA 1
ATOM 1631 C C . GLU A 1 208 ? 16.957 -2.083 -24.494 1.00 91.00 208 GLU A C 1
ATOM 1633 O O . GLU A 1 208 ? 17.825 -1.212 -24.508 1.00 91.00 208 GLU A O 1
ATOM 1638 N N . ARG A 1 209 ? 15.665 -1.795 -24.305 1.00 92.94 209 ARG A N 1
ATOM 1639 C CA . ARG A 1 209 ? 15.161 -0.433 -24.123 1.00 92.94 209 ARG A CA 1
ATOM 1640 C C . ARG A 1 209 ? 15.654 0.192 -22.818 1.00 92.94 209 ARG A C 1
ATOM 1642 O O . ARG A 1 209 ? 16.031 1.359 -22.820 1.00 92.94 209 ARG A O 1
ATOM 1649 N N . LEU A 1 210 ? 15.662 -0.569 -21.720 1.00 93.62 210 LEU A N 1
ATOM 1650 C CA . LEU A 1 210 ? 16.184 -0.093 -20.434 1.00 93.62 210 LEU A CA 1
ATOM 1651 C C . LEU A 1 210 ? 17.653 0.322 -20.558 1.00 93.62 210 LEU A C 1
ATOM 1653 O O . LEU A 1 210 ? 18.013 1.420 -20.141 1.00 93.62 210 LEU A O 1
ATOM 1657 N N . LEU A 1 211 ? 18.481 -0.547 -21.142 1.00 91.62 211 LEU A N 1
ATOM 1658 C CA . LEU A 1 211 ? 19.916 -0.305 -21.289 1.00 91.62 211 LEU A CA 1
ATOM 1659 C C . LEU A 1 211 ? 20.207 0.858 -22.244 1.00 91.62 211 LEU A C 1
ATOM 1661 O O . LEU A 1 211 ? 21.095 1.659 -21.967 1.00 91.62 211 LEU A O 1
ATOM 1665 N N . ALA A 1 212 ? 19.434 0.999 -23.325 1.00 91.50 212 ALA A N 1
ATOM 1666 C CA . ALA A 1 212 ? 19.568 2.125 -24.247 1.00 91.50 212 ALA A CA 1
ATOM 1667 C C . ALA A 1 212 ? 19.260 3.471 -23.568 1.00 91.50 212 ALA A C 1
ATOM 1669 O O . ALA A 1 212 ? 20.021 4.427 -23.716 1.00 91.50 212 ALA A O 1
ATOM 1670 N N . ILE A 1 213 ? 18.174 3.539 -22.787 1.00 92.31 213 ILE A N 1
ATOM 1671 C CA . ILE A 1 213 ? 17.825 4.741 -22.017 1.00 92.31 213 ILE A CA 1
ATOM 1672 C C . ILE A 1 213 ? 18.905 5.030 -20.972 1.00 92.31 213 ILE A C 1
ATOM 1674 O O . ILE A 1 213 ? 19.338 6.174 -20.861 1.00 92.31 213 ILE A O 1
ATOM 1678 N N . PHE A 1 214 ? 19.368 4.002 -20.254 1.00 92.62 214 PHE A N 1
ATOM 1679 C CA . PHE A 1 214 ? 20.433 4.126 -19.260 1.00 92.62 214 PHE A CA 1
ATOM 1680 C C . PHE A 1 214 ? 21.695 4.734 -19.856 1.00 92.62 214 PHE A C 1
ATOM 1682 O O . PHE A 1 214 ? 22.148 5.766 -19.371 1.00 92.62 214 PHE A O 1
ATOM 1689 N N . GLN A 1 215 ? 22.196 4.159 -20.950 1.00 89.94 215 GLN A N 1
ATOM 1690 C CA . GLN A 1 215 ? 23.396 4.649 -21.618 1.00 89.94 215 GLN A CA 1
ATOM 1691 C C . GLN A 1 215 ? 23.250 6.104 -22.083 1.00 89.94 215 GLN A C 1
ATOM 1693 O O . GLN A 1 215 ? 24.205 6.870 -21.997 1.00 89.94 215 GLN A O 1
ATOM 1698 N N . CYS A 1 216 ? 22.065 6.496 -22.562 1.00 88.69 216 CYS A N 1
ATOM 1699 C CA . CYS A 1 216 ? 21.809 7.865 -23.001 1.00 88.69 216 CYS A CA 1
ATOM 1700 C C . CYS A 1 216 ? 21.846 8.866 -21.840 1.00 88.69 216 CYS A C 1
ATOM 1702 O O . CYS A 1 216 ? 22.476 9.919 -21.942 1.00 88.69 216 CYS A O 1
ATOM 1704 N N . ILE A 1 217 ? 21.167 8.566 -20.731 1.00 88.25 217 ILE A N 1
ATOM 1705 C CA . ILE A 1 217 ? 21.086 9.523 -19.623 1.00 88.25 217 ILE A CA 1
ATOM 1706 C C . ILE A 1 217 ? 22.381 9.588 -18.808 1.00 88.25 217 ILE A C 1
ATOM 1708 O O . ILE A 1 217 ? 22.636 10.615 -18.179 1.00 88.25 217 ILE A O 1
ATOM 1712 N N . THR A 1 218 ? 23.200 8.530 -18.819 1.00 87.19 218 THR A N 1
ATOM 1713 C CA . THR A 1 218 ? 24.521 8.538 -18.180 1.00 87.19 218 THR A CA 1
ATOM 1714 C C . THR A 1 218 ? 25.569 9.236 -19.040 1.00 87.19 218 THR A C 1
ATOM 1716 O O . THR A 1 218 ? 26.351 10.000 -18.487 1.00 87.19 218 THR A O 1
ATOM 1719 N N . SER A 1 219 ? 25.551 9.081 -20.371 1.00 78.94 219 SER A N 1
ATOM 1720 C CA . SER A 1 219 ? 26.509 9.776 -21.247 1.00 78.94 219 SER A CA 1
ATOM 1721 C C . SER A 1 219 ? 26.354 11.298 -21.182 1.00 78.94 219 SER A C 1
ATOM 1723 O O . SER A 1 219 ? 27.339 12.017 -21.088 1.00 78.94 219 SER A O 1
ATOM 1725 N N . VAL A 1 220 ? 25.113 11.797 -21.135 1.00 63.91 220 VAL A N 1
ATOM 1726 C CA . VAL A 1 220 ? 24.826 13.237 -20.973 1.00 63.91 220 VAL A CA 1
ATOM 1727 C C . VAL A 1 220 ? 25.274 13.765 -19.602 1.00 63.91 220 VAL A C 1
ATOM 1729 O O . VAL A 1 220 ? 25.544 14.954 -19.450 1.00 63.91 220 VAL A O 1
ATOM 1732 N N . SER A 1 221 ? 25.339 12.900 -18.587 1.00 57.62 221 SER A N 1
ATOM 1733 C CA . SER A 1 221 ? 25.790 13.282 -17.247 1.00 57.62 221 SER A CA 1
ATOM 1734 C C . SER A 1 221 ? 27.311 13.424 -17.149 1.00 57.62 221 SER A C 1
ATOM 1736 O O . SER A 1 221 ? 27.775 14.185 -16.303 1.00 57.62 221 SER A O 1
ATOM 1738 N N . GLU A 1 222 ? 28.069 12.703 -17.976 1.00 55.53 222 GLU A N 1
ATOM 1739 C CA . GLU A 1 222 ? 29.536 12.768 -18.018 1.00 55.53 222 GLU A CA 1
ATOM 1740 C C . GLU A 1 222 ? 30.009 14.019 -18.780 1.00 55.53 222 GLU A C 1
ATOM 1742 O O . GLU A 1 222 ? 30.899 14.718 -18.299 1.00 55.53 222 GLU A O 1
ATOM 1747 N N . ASP A 1 223 ? 29.324 14.389 -19.873 1.00 47.25 223 ASP A N 1
ATOM 1748 C CA . ASP A 1 223 ? 29.602 15.614 -20.651 1.00 47.25 223 ASP A CA 1
ATOM 1749 C C . ASP A 1 223 ? 29.448 16.909 -19.825 1.00 47.25 223 ASP A C 1
ATOM 1751 O O . ASP A 1 223 ? 30.048 17.934 -20.135 1.00 47.25 223 ASP A O 1
ATOM 1755 N N . ALA A 1 224 ? 28.649 16.886 -18.752 1.00 45.16 224 ALA A N 1
ATOM 1756 C CA . ALA A 1 224 ? 28.485 18.029 -17.850 1.00 45.16 224 ALA A CA 1
ATOM 1757 C C . ALA A 1 224 ? 29.638 18.186 -16.835 1.00 45.16 224 ALA A C 1
ATOM 1759 O O . ALA A 1 224 ? 29.695 19.196 -16.132 1.00 45.16 224 ALA A O 1
ATOM 1760 N N . LEU A 1 225 ? 30.522 17.189 -16.727 1.00 44.22 225 LEU A N 1
ATOM 1761 C CA . LEU A 1 225 ? 31.657 17.160 -15.797 1.00 44.22 225 LEU A CA 1
ATOM 1762 C C . LEU A 1 225 ? 33.017 17.170 -16.516 1.00 44.22 225 LEU A C 1
ATOM 1764 O O . LEU A 1 225 ? 34.044 17.354 -15.864 1.00 44.22 225 LEU A O 1
ATOM 1768 N N . SER A 1 226 ? 33.039 17.015 -17.840 1.00 37.94 226 SER A N 1
ATOM 1769 C CA . SER A 1 226 ? 34.250 16.998 -18.661 1.00 37.94 226 SER A CA 1
ATOM 1770 C C . SER A 1 226 ? 34.533 18.357 -19.314 1.00 37.94 226 SER A C 1
ATOM 1772 O O . SER A 1 226 ? 34.542 18.474 -20.534 1.00 37.94 226 SER A O 1
ATOM 1774 N N . ASP A 1 227 ? 34.812 19.376 -18.501 1.00 37.06 227 ASP A N 1
ATOM 1775 C CA . ASP A 1 227 ? 35.506 20.603 -18.947 1.00 37.06 227 ASP A CA 1
ATOM 1776 C C . ASP A 1 227 ? 37.026 20.507 -18.677 1.00 37.06 227 ASP A C 1
ATOM 1778 O O . ASP A 1 227 ? 37.731 21.502 -18.517 1.00 37.06 227 ASP A O 1
ATOM 1782 N N . VAL A 1 228 ? 37.554 19.279 -18.600 1.00 36.84 228 VAL A N 1
ATOM 1783 C CA . VAL A 1 228 ? 38.993 19.016 -18.510 1.00 36.84 228 VAL A CA 1
ATOM 1784 C C . VAL A 1 228 ? 39.367 18.058 -19.632 1.00 36.84 228 VAL A C 1
ATOM 1786 O O . VAL A 1 228 ? 39.166 16.848 -19.544 1.00 36.84 228 VAL A O 1
ATOM 1789 N N . GLU A 1 229 ? 39.876 18.636 -20.717 1.00 34.56 229 GLU A N 1
ATOM 1790 C CA . GLU A 1 229 ? 40.471 17.914 -21.834 1.00 34.56 229 GLU A CA 1
ATOM 1791 C C . GLU A 1 229 ? 41.635 17.044 -21.333 1.00 34.56 229 GLU A C 1
ATOM 1793 O O . GLU A 1 229 ? 42.654 17.553 -20.866 1.00 34.56 229 GLU A O 1
ATOM 1798 N N . CYS A 1 230 ? 41.510 15.728 -21.482 1.00 33.59 230 CYS A N 1
ATOM 1799 C CA . CYS A 1 230 ? 42.659 14.834 -21.563 1.00 33.59 230 CYS A CA 1
ATOM 1800 C C . CYS A 1 230 ? 42.692 14.256 -22.985 1.00 33.59 230 CYS A C 1
ATOM 1802 O O . CYS A 1 230 ? 41.742 13.570 -23.374 1.00 33.59 230 CYS A O 1
ATOM 1804 N N . PRO A 1 231 ? 43.745 14.522 -23.777 1.00 40.31 231 PRO A N 1
ATOM 1805 C CA . PRO A 1 231 ? 43.931 13.875 -25.062 1.00 40.31 231 PRO A CA 1
ATOM 1806 C C . PRO A 1 231 ? 44.472 12.455 -24.841 1.00 40.31 231 PRO A C 1
ATOM 1808 O O . PRO A 1 231 ? 45.163 12.190 -23.862 1.00 40.31 231 PRO A O 1
ATOM 1811 N N . ASP A 1 232 ? 44.171 11.569 -25.785 1.00 36.38 232 ASP A N 1
ATOM 1812 C CA . ASP A 1 232 ? 44.642 10.182 -25.898 1.00 36.38 232 ASP A CA 1
ATOM 1813 C C . ASP A 1 232 ? 43.951 9.119 -25.029 1.00 36.38 232 ASP A C 1
ATOM 1815 O O . ASP A 1 232 ? 44.404 8.718 -23.960 1.00 36.38 232 ASP A O 1
ATOM 1819 N N . SER A 1 233 ? 42.893 8.520 -25.584 1.00 34.69 233 SER A N 1
ATOM 1820 C CA . SER A 1 233 ? 42.689 7.064 -25.484 1.00 34.69 233 SER A CA 1
ATOM 1821 C C . SER A 1 233 ? 41.728 6.557 -26.560 1.00 34.69 233 SER A C 1
ATOM 1823 O O . SER A 1 233 ? 40.551 6.276 -26.353 1.00 34.69 233 SER A O 1
ATOM 1825 N N . THR A 1 234 ? 42.285 6.364 -27.750 1.00 39.84 234 THR A N 1
ATOM 1826 C CA . THR A 1 234 ? 41.806 5.397 -28.738 1.00 39.84 234 THR A CA 1
ATOM 1827 C C . THR A 1 234 ? 41.907 3.977 -28.160 1.00 39.84 234 THR A C 1
ATOM 1829 O O . THR A 1 234 ? 42.856 3.246 -28.416 1.00 39.84 234 THR A O 1
ATOM 1832 N N . MET A 1 235 ? 40.915 3.561 -27.367 1.00 35.06 235 MET A N 1
ATOM 1833 C CA . MET A 1 235 ? 40.734 2.159 -26.965 1.00 35.06 235 MET A CA 1
ATOM 1834 C C . MET A 1 235 ? 39.242 1.806 -26.884 1.00 35.06 235 MET A C 1
ATOM 1836 O O . MET A 1 235 ? 38.690 1.451 -25.843 1.00 35.06 235 MET A O 1
ATOM 1840 N N . ASN A 1 236 ? 38.576 1.907 -28.034 1.00 46.69 236 ASN A N 1
ATOM 1841 C CA . ASN A 1 236 ? 37.209 1.440 -28.234 1.00 46.69 236 ASN A CA 1
ATOM 1842 C C . ASN A 1 236 ? 37.142 -0.091 -28.105 1.00 46.69 236 ASN A C 1
ATOM 1844 O O . ASN A 1 236 ? 37.617 -0.810 -28.982 1.00 46.69 236 ASN A O 1
ATOM 1848 N N . GLY A 1 237 ? 36.495 -0.586 -27.046 1.00 40.72 237 GLY A N 1
ATOM 1849 C CA . GLY A 1 237 ? 35.874 -1.917 -27.055 1.00 40.72 237 GLY A CA 1
ATOM 1850 C C . GLY A 1 237 ? 35.889 -2.694 -25.737 1.00 40.72 237 GLY A C 1
ATOM 1851 O O . GLY A 1 237 ? 34.966 -3.466 -25.498 1.00 40.72 237 GLY A O 1
ATOM 1852 N N . CYS A 1 238 ? 36.882 -2.495 -24.864 1.00 41.69 238 CYS A N 1
ATOM 1853 C CA . CYS A 1 238 ? 37.086 -3.386 -23.708 1.00 41.69 238 CYS A CA 1
ATOM 1854 C C . CYS A 1 238 ? 36.434 -2.885 -22.399 1.00 41.69 238 CYS A C 1
ATOM 1856 O O . CYS A 1 238 ? 35.877 -3.679 -21.645 1.00 41.69 238 CYS A O 1
ATOM 1858 N N . GLY A 1 239 ? 36.412 -1.568 -22.149 1.00 47.09 239 GLY A N 1
ATOM 1859 C CA . GLY A 1 239 ? 35.850 -0.998 -20.910 1.00 47.09 239 GLY A CA 1
ATOM 1860 C C . GLY A 1 239 ? 34.320 -1.086 -20.800 1.00 47.09 239 GLY A C 1
ATOM 1861 O O . GLY A 1 239 ? 33.781 -1.308 -19.718 1.00 47.09 239 GLY A O 1
ATOM 1862 N N . MET A 1 240 ? 33.610 -0.998 -21.930 1.00 50.84 240 MET A N 1
ATOM 1863 C CA . MET A 1 240 ? 32.139 -1.040 -21.970 1.00 50.84 240 MET A CA 1
ATOM 1864 C C . MET A 1 240 ? 31.563 -2.420 -21.628 1.00 50.84 240 MET A C 1
ATOM 1866 O O . MET A 1 240 ? 30.467 -2.509 -21.079 1.00 50.84 240 MET A O 1
ATOM 1870 N N . ALA A 1 241 ? 32.290 -3.500 -21.932 1.00 53.59 241 ALA A N 1
ATOM 1871 C CA . ALA A 1 241 ? 31.843 -4.865 -21.655 1.00 53.59 241 ALA A CA 1
ATOM 1872 C C . ALA A 1 241 ? 31.877 -5.192 -20.150 1.00 53.59 241 ALA A C 1
ATOM 1874 O O . ALA A 1 241 ? 30.953 -5.831 -19.645 1.00 53.59 241 ALA A O 1
ATOM 1875 N N . GLY A 1 242 ? 32.895 -4.703 -19.427 1.00 58.84 242 GLY A N 1
ATOM 1876 C CA . GLY A 1 242 ? 32.976 -4.814 -17.964 1.00 58.84 242 GLY A CA 1
ATOM 1877 C C . GLY A 1 242 ? 31.870 -4.020 -17.265 1.00 58.84 242 GLY A C 1
ATOM 1878 O O . GLY A 1 242 ? 31.138 -4.573 -16.448 1.00 58.84 242 GLY A O 1
ATOM 1879 N N . LEU A 1 243 ? 31.658 -2.768 -17.691 1.00 68.81 243 LEU A N 1
ATOM 1880 C CA . LEU A 1 243 ? 30.567 -1.916 -17.199 1.00 68.81 243 LEU A CA 1
ATOM 1881 C C . LEU A 1 243 ? 29.183 -2.546 -17.428 1.00 68.81 243 LEU A C 1
ATOM 1883 O O . LEU A 1 243 ? 28.310 -2.456 -16.568 1.00 68.81 243 LEU A O 1
ATOM 1887 N N . MET A 1 244 ? 28.979 -3.233 -18.557 1.00 78.00 244 MET A N 1
ATOM 1888 C CA . MET A 1 244 ? 27.716 -3.916 -18.849 1.00 78.00 244 MET A CA 1
ATOM 1889 C C . MET A 1 244 ? 27.447 -5.075 -17.879 1.00 78.00 244 MET A C 1
ATOM 1891 O O . MET A 1 244 ? 26.315 -5.240 -17.425 1.00 78.00 244 MET A O 1
ATOM 1895 N N . SER A 1 245 ? 28.471 -5.863 -17.535 1.00 83.25 245 SER A N 1
ATOM 1896 C CA . SER A 1 245 ? 28.343 -6.959 -16.564 1.00 83.25 245 SER A CA 1
ATOM 1897 C C . SER A 1 245 ? 27.908 -6.439 -15.191 1.00 83.25 245 SER A C 1
ATOM 1899 O O . SER A 1 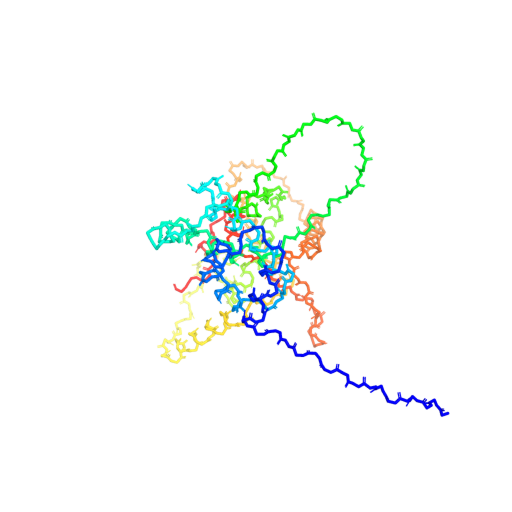245 ? 26.974 -6.977 -14.591 1.00 83.25 245 SER A O 1
ATOM 1901 N N . ASP A 1 246 ? 28.518 -5.348 -14.727 1.00 86.62 246 ASP A N 1
ATOM 1902 C CA . ASP A 1 246 ? 28.191 -4.738 -13.437 1.00 86.62 246 ASP A CA 1
ATOM 1903 C C . ASP A 1 246 ? 26.782 -4.132 -13.426 1.00 86.62 246 ASP A C 1
ATOM 1905 O O . ASP A 1 246 ? 26.040 -4.288 -12.454 1.00 86.62 246 ASP A O 1
ATOM 1909 N N . VAL A 1 247 ? 26.361 -3.496 -14.524 1.00 88.88 247 VAL A N 1
ATOM 1910 C CA . VAL A 1 247 ? 24.998 -2.958 -14.678 1.00 88.88 247 VAL A CA 1
ATOM 1911 C C . VAL A 1 247 ? 23.957 -4.079 -14.684 1.00 88.88 247 VAL A C 1
ATOM 1913 O O . VAL A 1 247 ? 22.908 -3.953 -14.049 1.00 88.88 247 VAL A O 1
ATOM 1916 N N . LEU A 1 248 ? 24.232 -5.202 -15.352 1.00 90.56 248 LEU A N 1
ATOM 1917 C CA . LEU A 1 248 ? 23.341 -6.364 -15.342 1.00 90.56 248 LEU A CA 1
ATOM 1918 C C . LEU A 1 248 ? 23.275 -7.025 -13.957 1.00 90.56 248 LEU A C 1
ATOM 1920 O O . LEU A 1 248 ? 22.196 -7.453 -13.537 1.00 90.56 248 LEU A O 1
ATOM 1924 N N . LEU A 1 249 ? 24.389 -7.056 -13.219 1.00 91.25 249 LEU A N 1
ATOM 1925 C CA . LEU A 1 249 ? 24.408 -7.503 -11.827 1.00 91.25 249 LEU A CA 1
ATOM 1926 C C . LEU A 1 249 ? 23.559 -6.580 -10.943 1.00 91.25 249 LEU A C 1
ATOM 1928 O O . LEU A 1 249 ? 22.708 -7.059 -10.195 1.00 91.25 249 LEU A O 1
ATOM 1932 N N . GLN A 1 250 ? 23.715 -5.261 -11.080 1.00 91.81 250 GLN A N 1
ATOM 1933 C CA . GLN A 1 250 ? 22.890 -4.269 -10.384 1.00 91.81 250 GLN A CA 1
ATOM 1934 C C . GLN A 1 250 ? 21.404 -4.428 -10.724 1.00 91.81 250 GLN A C 1
ATOM 1936 O O . GLN A 1 250 ? 20.563 -4.403 -9.828 1.00 91.81 250 GLN A O 1
ATOM 1941 N N . LEU A 1 251 ? 21.070 -4.664 -11.995 1.00 92.19 251 LEU A N 1
ATOM 1942 C CA . LEU A 1 251 ? 19.704 -4.940 -12.435 1.00 92.19 251 LEU A CA 1
ATOM 1943 C C . LEU A 1 251 ? 19.132 -6.197 -11.766 1.00 92.19 251 LEU A C 1
ATOM 1945 O O . LEU A 1 251 ? 17.974 -6.200 -11.341 1.00 92.19 251 LEU A O 1
ATOM 1949 N N . SER A 1 252 ? 19.934 -7.258 -11.649 1.00 91.56 252 SER A N 1
ATOM 1950 C CA . SER A 1 252 ? 19.542 -8.475 -10.936 1.00 91.56 252 SER A CA 1
ATOM 1951 C C . SER A 1 252 ? 19.296 -8.196 -9.452 1.00 91.56 252 SER A C 1
ATOM 1953 O O . SER A 1 252 ? 18.283 -8.630 -8.907 1.00 91.56 252 SER A O 1
ATOM 1955 N N . THR A 1 253 ? 20.170 -7.422 -8.807 1.00 92.12 253 THR A N 1
ATOM 1956 C CA . THR A 1 253 ? 20.010 -6.999 -7.408 1.00 92.12 253 THR A CA 1
ATOM 1957 C C . THR A 1 253 ? 18.740 -6.169 -7.207 1.00 92.12 253 THR A C 1
ATOM 1959 O O . THR A 1 253 ? 18.004 -6.402 -6.249 1.00 92.12 253 THR A O 1
ATOM 1962 N N . LEU A 1 254 ? 18.420 -5.258 -8.132 1.00 91.38 254 LEU A N 1
ATOM 1963 C CA . LEU A 1 254 ? 17.171 -4.484 -8.130 1.00 91.38 254 LEU A CA 1
ATOM 1964 C C . LEU A 1 254 ? 15.920 -5.354 -8.311 1.00 91.38 254 LEU A C 1
ATOM 1966 O O . LEU A 1 254 ? 14.873 -5.057 -7.739 1.00 91.38 254 LEU A O 1
ATOM 1970 N N . CYS A 1 255 ? 16.017 -6.436 -9.086 1.00 91.12 255 CYS A N 1
ATOM 1971 C CA . CYS A 1 255 ? 14.931 -7.407 -9.198 1.00 91.12 255 CYS A CA 1
ATOM 1972 C C . CYS A 1 255 ? 14.746 -8.200 -7.898 1.00 91.12 255 CYS A C 1
ATOM 1974 O O . CYS A 1 255 ? 13.623 -8.369 -7.431 1.00 91.12 255 CYS A O 1
ATOM 1976 N N . ASN A 1 256 ? 15.847 -8.642 -7.285 1.00 90.06 256 ASN A N 1
ATOM 1977 C CA . ASN A 1 256 ? 15.824 -9.402 -6.032 1.00 90.06 256 ASN A CA 1
ATOM 1978 C C . ASN A 1 256 ? 15.296 -8.574 -4.849 1.00 90.06 256 ASN A C 1
ATOM 1980 O O . ASN A 1 256 ? 14.676 -9.116 -3.941 1.00 90.06 256 ASN A O 1
ATOM 1984 N N . SER A 1 257 ? 15.509 -7.258 -4.878 1.00 88.31 257 SER A N 1
ATOM 1985 C CA . SER A 1 257 ? 15.001 -6.297 -3.887 1.00 88.31 257 SER A CA 1
ATOM 1986 C C . SER A 1 257 ? 13.605 -5.751 -4.219 1.00 88.31 257 SER A C 1
ATOM 1988 O O . SER A 1 257 ? 13.120 -4.856 -3.535 1.00 88.31 257 SER A O 1
ATOM 1990 N N . ASN A 1 258 ? 12.931 -6.295 -5.240 1.00 88.69 258 ASN A N 1
ATOM 1991 C CA . ASN A 1 258 ? 11.578 -5.927 -5.682 1.00 88.69 258 ASN A CA 1
ATOM 1992 C C . ASN A 1 258 ? 11.392 -4.490 -6.196 1.00 88.69 258 ASN A C 1
ATOM 1994 O O . ASN A 1 258 ? 10.267 -4.117 -6.535 1.00 88.69 258 ASN A O 1
ATOM 1998 N N . PHE A 1 259 ? 12.464 -3.709 -6.351 1.00 89.44 259 PHE A N 1
ATOM 1999 C CA . PHE A 1 259 ? 12.415 -2.414 -7.039 1.00 89.44 259 PHE A CA 1
ATOM 2000 C C . PHE A 1 259 ? 11.989 -2.567 -8.507 1.00 89.44 259 PHE A C 1
ATOM 2002 O O . PHE A 1 259 ? 11.274 -1.728 -9.063 1.00 89.44 259 PHE A O 1
ATOM 2009 N N . LEU A 1 260 ? 12.396 -3.678 -9.121 1.00 91.25 260 LEU A N 1
ATOM 2010 C CA . LEU A 1 260 ? 11.971 -4.111 -10.445 1.00 91.25 260 LEU A CA 1
ATOM 2011 C C . LEU A 1 260 ? 11.390 -5.521 -10.356 1.00 91.25 260 LEU A C 1
ATOM 2013 O O . LEU A 1 260 ? 11.785 -6.317 -9.512 1.00 91.25 260 LEU A O 1
ATOM 2017 N N . SER A 1 261 ? 10.474 -5.864 -11.255 1.00 90.50 261 SER A N 1
ATOM 2018 C CA . SER A 1 261 ? 10.021 -7.245 -11.421 1.00 90.50 261 SER A CA 1
ATOM 2019 C C . SER A 1 261 ? 10.301 -7.735 -12.833 1.00 90.50 261 SER A C 1
ATOM 2021 O O . SER A 1 261 ? 9.933 -7.098 -13.822 1.00 90.50 261 SER A O 1
ATOM 2023 N N . LYS A 1 262 ? 10.963 -8.890 -12.929 1.00 89.06 262 LYS A N 1
ATOM 2024 C CA . LYS A 1 262 ? 11.189 -9.593 -14.191 1.00 89.06 262 LYS A CA 1
ATOM 2025 C C . LYS A 1 262 ? 9.965 -10.457 -14.488 1.00 89.06 262 LYS A C 1
ATOM 2027 O O . LYS A 1 262 ? 9.712 -11.451 -13.812 1.00 89.06 262 LYS A O 1
ATOM 2032 N N . SER A 1 263 ? 9.187 -10.064 -15.487 1.00 80.12 263 SER A N 1
ATOM 2033 C CA . SER A 1 263 ? 8.077 -10.863 -15.993 1.00 80.12 263 SER A CA 1
ATOM 2034 C C . SER A 1 263 ? 8.609 -11.976 -16.895 1.00 80.12 263 SER A C 1
ATOM 2036 O O . SER A 1 263 ? 9.586 -11.784 -17.628 1.00 80.12 263 SER A O 1
ATOM 2038 N N . ARG A 1 264 ? 7.975 -13.154 -16.839 1.00 66.25 264 ARG A N 1
ATOM 2039 C CA . ARG A 1 264 ? 8.295 -14.248 -17.763 1.00 66.25 264 ARG A CA 1
ATOM 2040 C C . ARG A 1 264 ? 8.004 -13.778 -19.187 1.00 66.25 264 ARG A C 1
ATOM 2042 O O . ARG A 1 264 ? 7.004 -13.102 -19.425 1.00 66.25 264 ARG A O 1
ATOM 2049 N N . SER A 1 265 ? 8.912 -14.097 -20.103 1.00 59.38 265 SER A N 1
ATOM 2050 C CA . SER A 1 265 ? 8.752 -13.781 -21.517 1.00 59.38 265 SER A CA 1
ATOM 2051 C C . SER A 1 265 ? 7.424 -14.349 -22.019 1.00 59.38 265 SER A C 1
ATOM 2053 O O . SER A 1 265 ? 7.022 -15.456 -21.652 1.00 59.38 265 SER A O 1
ATOM 2055 N N . CYS A 1 266 ? 6.717 -13.579 -22.848 1.00 54.12 266 CYS A N 1
ATOM 2056 C CA . CYS A 1 266 ? 5.633 -14.146 -23.638 1.00 54.12 266 CYS A CA 1
ATOM 2057 C C . CYS A 1 266 ? 6.251 -15.274 -24.489 1.00 54.12 266 CYS A C 1
ATOM 2059 O O . CYS A 1 266 ? 7.317 -15.034 -25.070 1.00 54.12 266 CYS A O 1
ATOM 2061 N N . PRO A 1 267 ? 5.638 -16.470 -24.592 1.00 56.56 267 PRO A N 1
ATOM 2062 C CA . PRO A 1 267 ? 6.215 -17.600 -25.329 1.00 56.56 267 PRO A CA 1
ATOM 2063 C C . PRO A 1 267 ? 6.601 -17.276 -26.782 1.00 56.56 267 PRO A C 1
ATOM 2065 O O . PRO A 1 267 ? 7.424 -17.969 -27.365 1.00 56.56 267 PRO A O 1
ATOM 2068 N N . LEU A 1 268 ? 6.014 -16.218 -27.351 1.00 59.09 268 LEU A N 1
ATOM 2069 C CA . LEU A 1 268 ? 6.227 -15.760 -28.723 1.00 59.09 268 LEU A CA 1
ATOM 2070 C C . LEU A 1 268 ? 7.438 -14.826 -28.900 1.00 59.09 268 LEU A C 1
ATOM 2072 O O . LEU A 1 268 ? 7.988 -14.766 -29.991 1.00 59.09 268 LEU A O 1
ATOM 2076 N N . GLU A 1 269 ? 7.848 -14.089 -27.862 1.00 60.91 269 GLU A N 1
ATOM 2077 C CA . GLU A 1 269 ? 8.831 -12.995 -27.993 1.00 60.91 269 GLU A CA 1
ATOM 2078 C C . GLU A 1 269 ? 10.232 -13.384 -27.491 1.00 60.91 269 GLU A C 1
ATOM 2080 O O . GLU A 1 269 ? 11.213 -12.720 -27.808 1.00 60.91 269 GLU A O 1
ATOM 2085 N N . GLY A 1 270 ? 10.345 -14.440 -26.674 1.00 63.59 270 GLY A N 1
ATOM 2086 C CA . GLY A 1 270 ? 11.619 -14.987 -26.180 1.00 63.59 270 GLY A CA 1
ATOM 2087 C C . GLY A 1 270 ? 12.428 -14.092 -25.222 1.00 63.59 270 GLY A C 1
ATOM 2088 O O . GLY A 1 270 ? 13.187 -14.623 -24.414 1.00 63.59 270 GLY A O 1
ATOM 2089 N N . SER A 1 271 ? 12.244 -12.767 -25.239 1.00 72.88 271 SER A N 1
ATOM 2090 C CA . SER A 1 271 ? 12.995 -11.802 -24.421 1.00 72.88 271 SER A CA 1
ATOM 2091 C C . SER A 1 271 ? 12.308 -11.483 -23.087 1.00 72.88 271 SER A C 1
ATOM 2093 O O . SER A 1 271 ? 11.077 -11.440 -22.968 1.00 72.88 271 SER A O 1
ATOM 2095 N N . ALA A 1 272 ? 13.123 -11.269 -22.051 1.00 81.69 272 ALA A N 1
ATOM 2096 C CA . ALA A 1 272 ? 12.659 -10.919 -20.716 1.00 81.69 272 ALA A CA 1
ATOM 2097 C C . ALA A 1 272 ? 12.079 -9.500 -20.684 1.00 81.69 272 ALA A C 1
ATOM 2099 O O . ALA A 1 2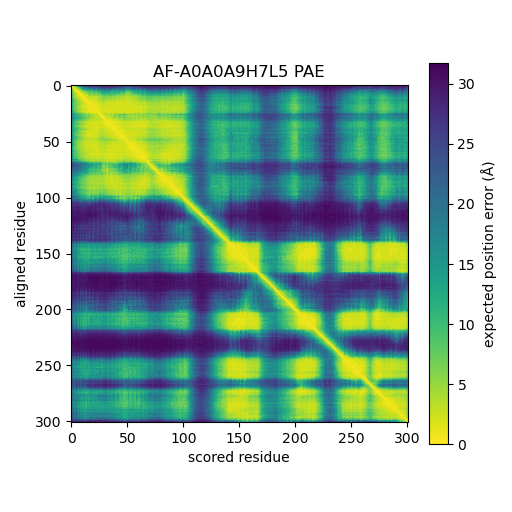72 ? 12.679 -8.550 -21.189 1.00 81.69 272 ALA A O 1
ATOM 2100 N N . ARG A 1 273 ? 10.930 -9.342 -20.020 1.00 88.25 273 ARG A N 1
ATOM 2101 C CA . ARG A 1 273 ? 10.303 -8.035 -19.805 1.00 88.25 273 ARG A CA 1
ATOM 2102 C C . ARG A 1 273 ? 10.421 -7.630 -18.348 1.00 88.25 273 ARG A C 1
ATOM 2104 O O . ARG A 1 273 ? 10.293 -8.461 -17.454 1.00 88.25 273 ARG A O 1
ATOM 2111 N N . TYR A 1 274 ? 10.618 -6.345 -18.117 1.00 91.31 274 TYR A N 1
ATOM 2112 C CA . TYR A 1 274 ? 10.780 -5.758 -16.796 1.00 91.31 274 TYR A CA 1
ATOM 2113 C C . TYR A 1 274 ? 9.611 -4.826 -16.500 1.00 91.31 274 TYR A C 1
ATOM 2115 O O . TYR A 1 274 ? 9.014 -4.249 -17.411 1.00 91.31 274 TYR A O 1
ATOM 2123 N N . ARG A 1 275 ? 9.274 -4.697 -15.221 1.00 90.81 275 ARG A N 1
ATOM 2124 C CA . ARG A 1 275 ? 8.275 -3.763 -14.702 1.00 90.81 275 ARG A CA 1
ATOM 2125 C C . ARG A 1 275 ? 8.871 -2.994 -13.533 1.00 90.81 275 ARG A C 1
ATOM 2127 O O . ARG A 1 275 ? 9.569 -3.565 -12.698 1.00 90.81 275 ARG A O 1
ATOM 2134 N N . PHE A 1 276 ? 8.569 -1.703 -13.492 1.00 91.38 276 PHE A N 1
ATOM 2135 C CA . PHE A 1 276 ? 8.965 -0.803 -12.418 1.00 91.38 276 PHE A CA 1
ATOM 2136 C C . PHE A 1 276 ? 7.924 -0.820 -11.296 1.00 91.38 276 PHE A C 1
ATOM 2138 O O . PHE A 1 276 ? 6.745 -0.604 -11.572 1.00 91.38 276 PHE A O 1
ATOM 2145 N N . ASN A 1 277 ? 8.357 -1.075 -10.060 1.00 89.19 277 ASN A N 1
ATOM 2146 C CA . ASN A 1 277 ? 7.466 -1.287 -8.911 1.00 89.19 277 ASN A CA 1
ATOM 2147 C C . ASN A 1 277 ? 7.553 -0.174 -7.853 1.00 89.19 277 ASN A C 1
ATOM 2149 O O . ASN A 1 277 ? 6.998 -0.318 -6.770 1.00 89.19 277 ASN A O 1
ATOM 2153 N N . ILE A 1 278 ? 8.287 0.901 -8.130 1.00 87.31 278 ILE A N 1
ATOM 2154 C CA . ILE A 1 278 ? 8.547 1.959 -7.154 1.00 87.31 278 ILE A CA 1
ATOM 2155 C C . ILE A 1 278 ? 7.493 3.070 -7.241 1.00 87.31 278 ILE A C 1
ATOM 2157 O O . ILE A 1 278 ? 7.090 3.475 -8.336 1.00 87.31 278 ILE A O 1
ATOM 2161 N N . ASP A 1 279 ? 7.122 3.598 -6.074 1.00 84.56 279 ASP A N 1
ATOM 2162 C CA . ASP A 1 279 ? 6.198 4.719 -5.906 1.00 84.56 279 ASP A CA 1
ATOM 2163 C C . ASP A 1 279 ? 6.751 6.062 -6.396 1.00 84.56 279 ASP A C 1
ATOM 2165 O O . ASP A 1 279 ? 7.961 6.283 -6.524 1.00 84.56 279 ASP A O 1
ATOM 2169 N N . GLU A 1 280 ? 5.833 7.002 -6.628 1.00 83.44 280 GLU A N 1
ATOM 2170 C CA . GLU A 1 280 ? 6.160 8.319 -7.168 1.00 83.44 280 GLU A CA 1
ATOM 2171 C C . GLU A 1 280 ? 7.100 9.130 -6.268 1.00 83.44 280 GLU A C 1
ATOM 2173 O O . GLU A 1 280 ? 8.140 9.627 -6.708 1.00 83.44 280 GLU A O 1
ATOM 2178 N N . ASP A 1 281 ? 6.795 9.164 -4.975 1.00 84.12 281 ASP A N 1
ATOM 2179 C CA . ASP A 1 281 ? 7.577 9.906 -3.987 1.00 84.12 281 ASP A CA 1
ATOM 2180 C C . ASP A 1 281 ? 9.024 9.412 -3.899 1.00 84.12 281 ASP A C 1
ATOM 2182 O O . ASP A 1 281 ? 9.961 10.197 -3.711 1.00 84.12 281 ASP A O 1
ATOM 2186 N N . LEU A 1 282 ? 9.217 8.103 -4.062 1.00 84.25 282 LEU A N 1
ATOM 2187 C CA . LEU A 1 282 ? 10.517 7.467 -3.943 1.00 84.25 282 LEU A CA 1
ATOM 2188 C C . LEU A 1 282 ? 11.406 7.787 -5.145 1.00 84.25 282 LEU A C 1
ATOM 2190 O O . LEU A 1 282 ? 12.556 8.189 -4.966 1.00 84.25 282 LEU A O 1
ATOM 2194 N N . TYR A 1 283 ? 10.882 7.691 -6.371 1.00 86.12 283 TYR A N 1
ATOM 2195 C CA . TYR A 1 283 ? 11.687 8.036 -7.545 1.00 86.12 283 TYR A CA 1
ATOM 2196 C C . TYR A 1 283 ? 11.993 9.542 -7.595 1.00 86.12 283 TYR A C 1
ATOM 2198 O O . TYR A 1 283 ? 13.082 9.928 -8.024 1.00 86.12 283 TYR A O 1
ATOM 2206 N N . LEU A 1 284 ? 11.084 10.407 -7.122 1.00 88.44 284 LEU A N 1
ATOM 2207 C CA . LEU A 1 284 ? 11.333 11.850 -7.018 1.00 88.44 284 LEU A CA 1
ATOM 2208 C C . LEU A 1 284 ? 12.462 12.161 -6.028 1.00 88.44 284 LEU A C 1
ATOM 2210 O O . LEU A 1 284 ? 13.264 13.068 -6.265 1.00 88.44 284 LEU A O 1
ATOM 2214 N N . LYS A 1 285 ? 12.565 11.411 -4.923 1.00 88.38 285 LYS A N 1
ATOM 2215 C CA . LYS A 1 285 ? 13.716 11.483 -4.006 1.00 88.38 285 LYS A CA 1
ATOM 2216 C C . LYS A 1 285 ? 15.008 11.041 -4.701 1.00 88.38 285 LYS A C 1
ATOM 2218 O O . LYS A 1 285 ? 15.996 11.771 -4.637 1.00 88.38 285 LYS A O 1
ATOM 2223 N N . VAL A 1 286 ? 14.987 9.919 -5.427 1.00 89.31 286 VAL A N 1
ATOM 2224 C CA . VAL A 1 286 ? 16.151 9.426 -6.189 1.00 89.31 286 VAL A CA 1
ATOM 2225 C C . VAL A 1 286 ? 16.630 10.472 -7.196 1.00 89.31 286 VAL A C 1
ATOM 2227 O O . VAL A 1 286 ? 17.808 10.822 -7.182 1.00 89.31 286 VAL A O 1
ATOM 2230 N N . ALA A 1 287 ? 15.728 11.035 -8.002 1.00 89.81 287 ALA A N 1
ATOM 2231 C CA . ALA A 1 287 ? 16.065 12.052 -8.994 1.00 89.81 287 ALA A CA 1
ATOM 2232 C C . ALA A 1 287 ? 16.663 13.316 -8.371 1.00 89.81 287 ALA A C 1
ATOM 2234 O O . ALA A 1 287 ? 17.665 13.822 -8.871 1.00 89.81 287 ALA A O 1
ATOM 2235 N N . ARG A 1 288 ? 16.097 13.796 -7.253 1.00 89.31 288 ARG A N 1
ATOM 2236 C CA . ARG A 1 288 ? 16.664 14.929 -6.506 1.00 89.31 288 ARG A CA 1
ATOM 2237 C C . ARG A 1 288 ? 18.070 14.626 -5.991 1.00 89.31 288 ARG A C 1
ATOM 2239 O O . ARG A 1 288 ? 18.923 15.500 -6.064 1.00 89.31 288 ARG A O 1
ATOM 2246 N N . SER A 1 289 ? 18.327 13.398 -5.533 1.00 88.81 289 SER A N 1
ATOM 2247 C CA . SER A 1 289 ? 19.636 13.012 -4.987 1.00 88.81 289 SER A CA 1
ATOM 2248 C C . SER A 1 289 ? 20.774 13.008 -6.015 1.00 88.81 289 SER A C 1
ATOM 2250 O O . SER A 1 289 ? 21.928 13.145 -5.628 1.00 88.81 289 SER A O 1
ATOM 2252 N N . VAL A 1 290 ? 20.460 12.861 -7.307 1.00 88.62 290 VAL A N 1
ATOM 2253 C CA . VAL A 1 290 ? 21.435 12.928 -8.415 1.00 88.62 290 VAL A CA 1
ATOM 2254 C C . VAL A 1 290 ? 21.271 14.190 -9.271 1.00 88.62 290 VAL A C 1
ATOM 2256 O O . VAL A 1 290 ? 21.898 14.309 -10.315 1.00 88.62 290 VAL A O 1
ATOM 2259 N N . GLY A 1 291 ? 20.403 15.129 -8.875 1.00 86.94 291 GLY A N 1
ATOM 2260 C CA . GLY A 1 291 ? 20.141 16.354 -9.640 1.00 86.94 291 GLY A CA 1
ATOM 2261 C C . GLY A 1 291 ? 19.517 16.127 -11.027 1.00 86.94 291 GLY A C 1
ATOM 2262 O O . GLY A 1 291 ? 19.629 16.988 -11.898 1.00 86.94 291 GLY A O 1
ATOM 2263 N N . PHE A 1 292 ? 18.860 14.987 -11.263 1.00 88.38 292 PHE A N 1
ATOM 2264 C CA . PHE A 1 292 ? 18.370 14.618 -12.592 1.00 88.38 292 PHE A CA 1
ATOM 2265 C C . PHE A 1 292 ? 17.087 15.389 -12.975 1.00 88.38 292 PHE A C 1
ATOM 2267 O O . PHE A 1 292 ? 16.082 15.316 -12.255 1.00 88.38 292 PHE A O 1
ATOM 2274 N N . PRO A 1 293 ? 17.051 16.091 -14.129 1.00 86.88 293 PRO A N 1
ATOM 2275 C CA . PRO A 1 293 ? 15.919 16.923 -14.533 1.00 86.88 293 PRO A CA 1
ATOM 2276 C C . PRO A 1 293 ? 14.794 16.094 -15.175 1.00 86.88 293 PRO A C 1
ATOM 2278 O O . PRO A 1 293 ? 14.559 16.149 -16.383 1.00 86.88 293 PRO A O 1
ATOM 2281 N N . LEU A 1 294 ? 14.051 15.354 -14.350 1.00 85.88 294 LEU A N 1
ATOM 2282 C CA . LEU A 1 294 ? 12.933 14.495 -14.771 1.00 85.88 294 LEU A CA 1
ATOM 2283 C C . LEU A 1 294 ? 11.910 15.183 -15.682 1.00 85.88 294 LEU A C 1
ATOM 2285 O O . LEU A 1 294 ? 11.395 14.565 -16.610 1.00 85.88 294 LEU A O 1
ATOM 2289 N N . SER A 1 295 ? 11.614 16.461 -15.437 1.00 84.06 295 SER A N 1
ATOM 2290 C CA . SER A 1 295 ? 10.621 17.226 -16.201 1.00 84.06 295 SER A CA 1
ATOM 2291 C C . SER A 1 295 ? 10.939 17.333 -17.694 1.00 84.06 295 SER A C 1
ATOM 2293 O O . SER A 1 295 ? 10.019 17.544 -18.478 1.00 84.06 295 SER A O 1
ATOM 2295 N N . LYS A 1 296 ? 12.210 17.176 -18.088 1.00 84.75 296 LYS A N 1
ATOM 2296 C CA . LYS A 1 296 ? 12.640 17.183 -19.494 1.00 84.75 296 LYS A CA 1
ATOM 2297 C C . LYS A 1 296 ? 12.398 15.846 -20.198 1.00 84.75 296 LYS A C 1
ATOM 2299 O O . LYS A 1 296 ? 12.219 15.828 -21.410 1.00 84.75 296 LYS A O 1
ATOM 2304 N N . TYR A 1 297 ? 12.408 14.747 -19.445 1.00 84.06 297 TYR A N 1
ATOM 2305 C CA . TYR A 1 297 ? 12.403 13.385 -19.986 1.00 84.06 297 TYR A CA 1
ATOM 2306 C C . TYR A 1 297 ? 11.073 12.659 -19.794 1.00 84.06 297 TYR A C 1
ATOM 2308 O O . TYR A 1 297 ? 10.823 11.659 -20.459 1.00 84.06 297 TYR A O 1
ATOM 2316 N N . ILE A 1 298 ? 10.207 13.139 -18.905 1.00 84.62 298 ILE A N 1
ATOM 2317 C CA . ILE A 1 298 ? 8.849 12.615 -18.762 1.00 84.62 298 ILE A CA 1
ATOM 2318 C C . ILE A 1 298 ? 7.975 13.223 -19.853 1.00 84.62 298 ILE A C 1
ATOM 2320 O O . ILE A 1 298 ? 7.915 14.444 -20.005 1.00 84.62 298 ILE A O 1
ATOM 2324 N N . TYR A 1 299 ? 7.235 12.376 -20.567 1.00 74.75 299 TYR A N 1
ATOM 2325 C CA . TYR A 1 299 ? 6.178 12.836 -21.454 1.00 74.75 299 TYR A CA 1
ATOM 2326 C C . TYR A 1 299 ? 5.052 13.493 -20.639 1.00 74.75 299 TYR A C 1
ATOM 2328 O O . TYR A 1 299 ? 4.148 12.825 -20.136 1.00 74.75 299 TYR A O 1
ATOM 2336 N N . ARG A 1 300 ? 5.129 14.818 -20.474 1.00 63.84 300 ARG A N 1
ATOM 2337 C CA . ARG A 1 300 ? 4.028 15.636 -19.957 1.00 63.84 300 ARG A CA 1
ATOM 2338 C C . ARG A 1 300 ? 3.065 15.964 -21.093 1.00 63.84 300 ARG A C 1
ATOM 2340 O O . ARG A 1 300 ? 3.489 16.248 -22.212 1.00 63.84 300 ARG A O 1
ATOM 2347 N N . ARG A 1 301 ? 1.774 15.879 -20.773 1.00 48.16 301 ARG A N 1
ATOM 2348 C CA . ARG A 1 301 ? 0.693 16.408 -21.606 1.00 48.16 301 ARG A CA 1
ATOM 2349 C C . ARG A 1 301 ? 0.935 17.874 -21.940 1.00 48.16 301 ARG A C 1
ATOM 2351 O O . ARG A 1 301 ? 1.362 18.608 -21.021 1.00 48.16 301 ARG A O 1
#

Radius of gyration: 29.9 Å; Cα contacts (8 Å, |Δi|>4): 185; chains: 1; bounding box: 69×68×81 Å